Protein AF-A0A0K3CMF1-F1 (afdb_monomer)

Radius of gyration: 21.16 Å; Cα contacts (8 Å, |Δi|>4): 215; chains: 1; bounding box: 57×41×62 Å

Organism: Rhodotorula toruloides (NCBI:txid5286)

Nearest PDB structures (foldseek):
  7rj1-assembly2_D-2  TM=8.507E-01  e=5.486E-12  Candida albicans SC5314
  7rj1-assembly1_B  TM=8.303E-01  e=3.836E-12  Candida albicans SC5314
  4ppv-assembly1_A-2  TM=8.486E-01  e=3.826E-11  Arabidopsis thaliana
  5w6y-assembly1_A  TM=8.279E-01  e=4.681E-10  Physcomitrium patens
  6h3p-assembly1_B  TM=8.152E-01  e=1.596E-09  Zea mays

Foldseek 3Di:
DQAQPPCVVPQVVVPDRGDPLVVLQLVVVLVCQQCVQVVDQLFDGLDPPVSHDHHVDDDDDDDPLADRLVVDQPLVVLSVCCVVPVLCQLCVVVCVVVVDPSDDPPCVVVSVVSNVVSRVLSSLLLPQDSPLDDLDVVCNQDDLVRLLVVPDDPVVLVVVLVVQLVVLQLVQFDADPVRDGDPPGDGSHHSVSVSVCCVPPRVVSSSVSNSVRNNCRCPPDDPVVSVVSVVVD

Sequence (233 aa):
MYTKDGFADVLHRDGFEGSWLEWLLRETEVSHAKIRRYDSPDEHPFTPRSQLPDPILPPLSYPPLLHDPTSLNVNPRILSFYINSIVPAITRTVTERLGKVNDDGNYGSAGTRDIECLQAISRRIHCVPLLPLLVHPSHPHPQPPALESLITKPAVEAALLARLEKKARWYGAELGPDGEPEEKGGRKVRPEEVVRLYREYIIPLTKEVEVEYLLHRLDGLSQSQIDELMKSG

InterPro domains:
  IPR008238 Chorismate mutase, AroQ class, eukaryotic type [PS51169] (1-219)
  IPR008238 Chorismate mutase, AroQ class, eukaryotic type [PTHR21145] (10-126)
  IPR036263 Chorismate mutase type II superfamily [SSF48600] (11-219)
  IPR037039 Chorismate mutase, AroQ class superfamily, eukaryotic [G3DSA:1.10.590.10] (1-131)
  IPR037039 Chorismate mutase, AroQ class superfamily, eukaryotic [G3DSA:1.10.590.10] (137-221)

Solvent-accessible surface area (backbone atoms only — not comparable to full-atom values): 13797 Å² total; per-residue (Å²): 86,86,41,49,75,68,44,37,85,63,38,47,77,75,68,48,90,52,19,51,50,58,49,54,46,43,62,52,46,39,59,39,25,27,71,42,48,60,75,40,94,52,42,77,70,81,55,62,71,90,80,43,57,74,50,79,57,82,90,79,87,74,78,86,82,62,67,87,57,88,85,73,74,64,43,70,59,51,54,48,48,40,64,72,49,47,50,59,60,50,44,39,60,54,33,68,71,67,73,48,81,85,67,87,81,53,60,68,63,51,45,56,52,49,50,55,48,52,53,52,50,45,35,60,32,58,47,61,73,87,57,70,75,72,65,46,91,90,43,88,78,65,52,67,71,60,44,47,62,66,73,57,50,69,71,58,53,53,54,49,45,56,51,48,31,55,48,36,52,58,77,32,35,42,63,44,99,86,67,47,71,36,90,82,41,77,55,59,44,62,31,68,56,56,41,46,50,40,61,71,50,48,51,52,52,23,50,52,46,43,38,56,49,61,68,53,55,64,64,95,57,52,72,71,56,51,56,52,52,50,72,76,90

Mean predicted aligned error: 7.16 Å

Secondary structure (DSSP, 8-state):
--SSGGGHHHHGGGT--S-HHHHHHHHHHHHHHHTTGGGSTT---SS-GGGSPPPSSPPP---S-S---TT---HHHHHHHIIIIIHHHHHHHHHHHHTS-S--S-HHHHHHHHHHHHHHHHHHHH------TT--TT-SS--HHHHHHHH--HHHHHHHHHHHHHHHHHHTSPB-TTSSBPSSS--SS-HHHHHHHIIIIIHHHHHHHHHHHHHHTTTT--HHHHHHHHHH-

pLDDT: mean 85.31, std 12.87, range [48.59, 98.5]

Structure (mmCIF, N/CA/C/O backbone):
data_AF-A0A0K3CMF1-F1
#
_entry.id   AF-A0A0K3CMF1-F1
#
loop_
_atom_site.group_PDB
_atom_site.id
_atom_site.type_symbol
_atom_site.label_atom_id
_atom_site.label_alt_id
_atom_site.label_comp_id
_atom_site.label_asym_id
_atom_site.label_entity_id
_atom_site.label_seq_id
_atom_site.pdbx_PDB_ins_code
_atom_site.Cartn_x
_atom_site.Cartn_y
_atom_site.Cartn_z
_atom_site.occupancy
_atom_site.B_iso_or_equiv
_atom_site.auth_seq_id
_atom_site.auth_comp_id
_atom_site.auth_asym_id
_atom_site.auth_atom_id
_atom_site.pdbx_PDB_model_num
ATOM 1 N N . MET A 1 1 ? 17.170 -0.786 -5.657 1.00 89.44 1 MET A N 1
ATOM 2 C CA . MET A 1 1 ? 16.006 -0.058 -5.091 1.00 89.44 1 MET A CA 1
ATOM 3 C C . MET A 1 1 ? 15.503 -0.678 -3.789 1.00 89.44 1 MET A C 1
ATOM 5 O O . MET A 1 1 ? 15.406 0.038 -2.805 1.00 89.44 1 MET A O 1
ATOM 9 N N . TYR A 1 2 ? 15.175 -1.973 -3.773 1.00 93.62 2 TYR A N 1
ATOM 10 C CA . TYR A 1 2 ? 14.481 -2.612 -2.641 1.00 93.62 2 TYR A CA 1
ATOM 11 C C . TYR A 1 2 ? 15.397 -3.211 -1.561 1.00 93.62 2 TYR A C 1
ATOM 13 O O . TYR A 1 2 ? 14.917 -3.661 -0.528 1.00 93.62 2 TYR A O 1
ATOM 21 N N . THR A 1 3 ? 16.711 -3.240 -1.791 1.00 91.75 3 THR A N 1
ATOM 22 C CA . THR A 1 3 ? 17.705 -3.733 -0.828 1.00 91.75 3 THR A CA 1
ATOM 23 C C . THR A 1 3 ? 18.377 -2.569 -0.109 1.00 91.75 3 THR A C 1
ATOM 25 O O . THR A 1 3 ? 18.483 -1.474 -0.670 1.00 91.75 3 THR A O 1
ATOM 28 N N . LYS A 1 4 ? 18.867 -2.815 1.113 1.00 90.94 4 LYS A N 1
ATOM 29 C CA . LYS A 1 4 ? 19.631 -1.826 1.893 1.00 90.94 4 LYS A CA 1
ATOM 30 C C . LYS A 1 4 ? 20.944 -1.434 1.212 1.00 90.94 4 LYS A C 1
ATOM 32 O O . LYS A 1 4 ? 21.349 -0.282 1.273 1.00 90.94 4 LYS A O 1
ATOM 37 N N . ASP A 1 5 ? 21.556 -2.366 0.486 1.00 89.50 5 ASP A N 1
ATOM 38 C CA . ASP A 1 5 ? 22.857 -2.138 -0.150 1.00 89.50 5 ASP A CA 1
ATOM 39 C C . ASP A 1 5 ? 22.776 -1.283 -1.423 1.00 89.50 5 ASP A C 1
ATOM 41 O O . ASP A 1 5 ? 23.755 -0.650 -1.803 1.00 89.50 5 ASP A O 1
ATOM 45 N N . GLY A 1 6 ? 21.621 -1.246 -2.102 1.00 86.44 6 GLY A N 1
ATOM 46 C CA . GLY A 1 6 ? 21.526 -0.694 -3.459 1.00 86.44 6 GLY A CA 1
ATOM 47 C C . GLY A 1 6 ? 21.794 0.812 -3.588 1.00 86.44 6 GLY A C 1
ATOM 48 O O . GLY A 1 6 ? 22.096 1.256 -4.689 1.00 86.44 6 GLY A O 1
ATOM 49 N N . PHE A 1 7 ? 21.654 1.579 -2.501 1.00 91.12 7 PHE A N 1
ATOM 50 C CA . PHE A 1 7 ? 21.869 3.039 -2.446 1.00 91.12 7 PHE A CA 1
ATOM 51 C C . PHE A 1 7 ? 22.543 3.479 -1.134 1.00 91.12 7 PHE A C 1
ATOM 53 O O . PHE A 1 7 ? 22.406 4.626 -0.701 1.00 91.12 7 PHE A O 1
ATOM 60 N N . ALA A 1 8 ? 23.242 2.560 -0.467 1.00 88.19 8 ALA A N 1
ATOM 61 C CA . ALA A 1 8 ? 23.833 2.796 0.847 1.00 88.19 8 ALA A CA 1
ATOM 62 C C . ALA A 1 8 ? 24.814 3.986 0.855 1.00 88.19 8 ALA A C 1
ATOM 64 O O . ALA A 1 8 ? 24.867 4.749 1.814 1.00 88.19 8 ALA A O 1
ATOM 65 N N . ASP A 1 9 ? 25.564 4.191 -0.227 1.00 88.25 9 ASP A N 1
ATOM 66 C CA . ASP A 1 9 ? 26.541 5.275 -0.383 1.00 88.25 9 ASP A CA 1
ATOM 67 C C . ASP A 1 9 ? 25.914 6.678 -0.424 1.00 88.25 9 ASP A C 1
ATOM 69 O O . ASP A 1 9 ? 26.570 7.657 -0.048 1.00 88.25 9 ASP A O 1
ATOM 73 N N . VAL A 1 10 ? 24.661 6.773 -0.874 1.00 87.75 10 VAL A N 1
ATOM 74 C CA . VAL A 1 10 ? 23.874 8.009 -0.895 1.00 87.75 10 VAL A CA 1
ATOM 75 C C . VAL A 1 10 ? 23.137 8.176 0.431 1.00 87.75 10 VAL A C 1
ATOM 77 O O . VAL A 1 10 ? 23.268 9.215 1.070 1.00 87.75 10 VAL A O 1
ATOM 80 N N . LEU A 1 11 ? 22.425 7.141 0.882 1.00 88.50 11 LEU A N 1
ATOM 81 C CA . LEU A 1 11 ? 21.540 7.209 2.050 1.00 88.50 11 LEU A CA 1
ATOM 82 C C . LEU A 1 11 ? 22.295 7.322 3.384 1.00 88.50 11 LEU A C 1
ATOM 84 O O . LEU A 1 11 ? 21.855 8.043 4.281 1.00 88.50 11 LEU A O 1
ATOM 88 N N . HIS A 1 12 ? 23.462 6.682 3.522 1.00 79.44 12 HIS A N 1
ATOM 89 C CA . HIS A 1 12 ? 24.261 6.783 4.749 1.00 79.44 12 HIS A CA 1
ATOM 90 C C . HIS A 1 12 ? 24.864 8.175 4.963 1.00 79.44 12 HIS A C 1
ATOM 92 O O . HIS A 1 12 ? 25.170 8.522 6.102 1.00 79.44 12 HIS A O 1
ATOM 98 N N . ARG A 1 13 ? 25.009 9.001 3.913 1.00 75.31 13 ARG A N 1
ATOM 99 C CA . ARG A 1 13 ? 25.440 10.405 4.073 1.00 75.31 13 ARG A CA 1
ATOM 100 C C . ARG A 1 13 ? 24.447 11.202 4.914 1.00 75.31 13 ARG A C 1
ATOM 102 O O . ARG A 1 13 ? 24.863 12.071 5.673 1.00 75.31 13 ARG A O 1
ATOM 109 N N . ASP A 1 14 ? 23.176 10.828 4.829 1.00 75.38 14 ASP A N 1
ATOM 110 C CA . ASP A 1 14 ? 22.077 11.423 5.581 1.00 75.38 14 ASP A CA 1
ATOM 111 C C . ASP A 1 14 ? 21.743 10.617 6.854 1.00 75.38 14 ASP A C 1
ATOM 113 O O . ASP A 1 14 ? 20.750 10.886 7.530 1.00 75.38 14 ASP A O 1
ATOM 117 N N . GLY A 1 15 ? 22.567 9.616 7.198 1.00 85.25 15 GLY A N 1
ATOM 118 C CA . GLY A 1 15 ? 22.386 8.757 8.371 1.00 85.25 15 GLY A CA 1
ATOM 119 C C . GLY A 1 15 ? 21.170 7.826 8.295 1.00 85.25 15 GLY A C 1
ATOM 120 O O . GLY A 1 15 ? 20.710 7.345 9.330 1.00 85.25 15 GLY A O 1
ATOM 121 N N . PHE A 1 16 ? 20.616 7.588 7.101 1.00 89.12 16 PHE A N 1
ATOM 122 C CA . PHE A 1 16 ? 19.463 6.709 6.918 1.00 89.12 16 PHE A CA 1
ATOM 123 C C . PHE A 1 16 ? 19.895 5.262 6.658 1.00 89.12 16 PHE A C 1
ATOM 125 O O . PHE A 1 16 ? 20.568 4.979 5.670 1.00 89.12 16 PHE A O 1
ATOM 132 N N . GLU A 1 17 ? 19.447 4.336 7.507 1.00 90.06 17 GLU A N 1
ATOM 133 C CA . GLU A 1 17 ? 19.677 2.899 7.340 1.00 90.06 17 GLU A CA 1
ATOM 134 C C . GLU A 1 17 ? 18.431 2.202 6.780 1.00 90.06 17 GLU A C 1
ATOM 136 O O . GLU A 1 17 ? 17.500 1.854 7.509 1.00 90.06 17 GLU A O 1
ATOM 141 N N . GLY A 1 18 ? 18.416 1.958 5.473 1.00 92.00 18 GLY A N 1
ATOM 142 C CA . GLY A 1 18 ? 17.303 1.294 4.804 1.00 92.00 18 GLY A CA 1
ATOM 143 C C . GLY A 1 18 ? 17.485 1.237 3.294 1.00 92.00 18 GLY A C 1
ATOM 144 O O . GLY A 1 18 ? 18.493 1.671 2.744 1.00 92.00 18 GLY A O 1
ATOM 145 N N . SER A 1 19 ? 16.502 0.664 2.618 1.00 95.06 19 SER A N 1
ATOM 146 C CA . SER A 1 19 ? 16.406 0.664 1.164 1.00 95.06 19 SER A CA 1
ATOM 147 C C . SER A 1 19 ? 15.979 2.032 0.625 1.00 95.06 19 SER A C 1
ATOM 149 O O . SER A 1 19 ? 15.410 2.866 1.331 1.00 95.06 19 SER A O 1
ATOM 151 N N . TRP A 1 20 ? 16.191 2.239 -0.674 1.00 94.94 20 TRP A N 1
ATOM 152 C CA . TRP A 1 20 ? 15.738 3.445 -1.373 1.00 94.94 20 TRP A CA 1
ATOM 153 C C . TRP A 1 20 ? 14.221 3.645 -1.283 1.00 94.94 20 TRP A C 1
ATOM 155 O O . TRP A 1 20 ? 13.751 4.767 -1.115 1.00 94.94 20 TRP A O 1
ATOM 165 N N . LEU A 1 21 ? 13.449 2.556 -1.358 1.00 96.56 21 LEU A N 1
ATOM 166 C CA . LEU A 1 21 ? 11.994 2.614 -1.219 1.00 96.56 21 LEU A CA 1
ATOM 167 C C . LEU A 1 21 ? 11.569 3.035 0.196 1.00 96.56 21 LEU A C 1
ATOM 169 O O . LEU A 1 21 ? 10.669 3.857 0.334 1.00 96.56 21 LEU A O 1
ATOM 173 N N . GLU A 1 22 ? 12.217 2.505 1.236 1.00 96.06 22 GLU A N 1
ATOM 174 C CA . GLU A 1 22 ? 11.934 2.890 2.627 1.00 96.06 22 GLU A CA 1
ATOM 175 C C . GLU A 1 22 ? 12.256 4.368 2.879 1.00 96.06 22 GLU A C 1
ATOM 177 O O . GLU A 1 22 ? 11.480 5.057 3.542 1.00 96.06 22 GLU A O 1
ATOM 182 N N . TRP A 1 23 ? 13.351 4.875 2.304 1.00 95.62 23 TRP A N 1
ATOM 183 C CA . TRP A 1 23 ? 13.683 6.299 2.366 1.00 95.62 23 TRP A CA 1
ATOM 184 C C . TRP A 1 23 ? 12.619 7.160 1.671 1.00 95.62 23 TRP A C 1
ATOM 186 O O . TRP A 1 23 ? 12.091 8.097 2.268 1.00 95.62 23 TRP A O 1
ATOM 196 N N . LEU A 1 24 ? 12.237 6.804 0.438 1.00 96.69 24 LEU A N 1
ATOM 197 C CA . LEU A 1 24 ? 11.206 7.518 -0.323 1.00 96.69 24 LEU A CA 1
ATOM 198 C C . LEU A 1 24 ? 9.848 7.525 0.388 1.00 96.69 24 LEU A C 1
ATOM 200 O O . LEU A 1 24 ? 9.167 8.555 0.400 1.00 96.69 24 LEU A O 1
ATOM 204 N N . LEU A 1 25 ? 9.453 6.387 0.972 1.00 97.44 25 LEU A N 1
ATOM 205 C CA . LEU A 1 25 ? 8.266 6.292 1.816 1.00 97.44 25 LEU A CA 1
ATOM 206 C C . LEU A 1 25 ? 8.384 7.290 2.963 1.00 97.44 25 LEU A C 1
ATOM 208 O O . LEU A 1 25 ? 7.565 8.200 3.030 1.00 97.44 25 LEU A O 1
ATOM 212 N N . ARG A 1 26 ? 9.429 7.202 3.792 1.00 96.50 26 ARG A N 1
ATOM 213 C CA . ARG A 1 26 ? 9.612 8.097 4.941 1.00 96.50 26 ARG A CA 1
ATOM 214 C C . ARG A 1 26 ? 9.516 9.572 4.558 1.00 96.50 26 ARG A C 1
ATOM 216 O O . ARG A 1 26 ? 8.735 10.294 5.170 1.00 96.50 26 ARG A O 1
ATOM 223 N N . GLU A 1 27 ? 10.244 10.019 3.541 1.00 96.44 27 GLU A N 1
ATOM 224 C CA . GLU A 1 27 ? 10.232 11.429 3.119 1.00 96.44 27 GLU A CA 1
ATOM 225 C C . GLU A 1 27 ? 8.847 11.886 2.630 1.00 96.44 27 GLU A C 1
ATOM 227 O O . GLU A 1 27 ? 8.374 12.985 2.948 1.00 96.44 27 GLU A O 1
ATOM 232 N N . THR A 1 28 ? 8.141 11.011 1.912 1.00 98.06 28 THR A N 1
ATOM 233 C CA . THR A 1 28 ? 6.768 11.279 1.472 1.00 98.06 28 THR A CA 1
ATOM 234 C C . THR A 1 28 ? 5.809 11.341 2.662 1.00 98.06 28 THR A C 1
ATOM 236 O O . THR A 1 28 ? 4.971 12.240 2.766 1.00 98.06 28 THR A O 1
ATOM 239 N N . GLU A 1 29 ? 5.936 10.404 3.597 1.00 98.25 29 GLU A N 1
ATOM 240 C CA . GLU A 1 29 ? 5.081 10.312 4.772 1.00 98.25 29 GLU A CA 1
ATOM 241 C C . GLU A 1 29 ? 5.322 11.452 5.763 1.00 98.25 29 GLU A C 1
ATOM 243 O O . GLU A 1 29 ? 4.359 11.952 6.335 1.00 98.25 29 GLU A O 1
ATOM 248 N N . VAL A 1 30 ? 6.550 11.956 5.901 1.00 98.00 30 VAL A N 1
ATOM 249 C CA . VAL A 1 30 ? 6.850 13.174 6.674 1.00 98.00 30 VAL A CA 1
ATOM 250 C C . VAL A 1 30 ? 6.034 14.358 6.153 1.00 98.00 30 VAL A C 1
ATOM 252 O O . VAL A 1 30 ? 5.455 15.113 6.938 1.00 98.00 30 VAL A O 1
ATOM 255 N N . SER A 1 31 ? 5.950 14.514 4.831 1.00 97.75 31 SER A N 1
ATOM 256 C CA . SER A 1 31 ? 5.162 15.583 4.210 1.00 97.75 31 SER A CA 1
ATOM 257 C C . SER A 1 31 ? 3.659 15.375 4.415 1.00 97.75 31 SER A C 1
ATOM 259 O O . SER A 1 31 ? 2.941 16.313 4.761 1.00 97.75 31 SER A O 1
ATOM 261 N N . HIS A 1 32 ? 3.178 14.139 4.268 1.00 97.94 32 HIS A N 1
ATOM 262 C CA . HIS A 1 32 ? 1.771 13.793 4.478 1.00 97.94 32 HIS A CA 1
ATOM 263 C C . HIS A 1 32 ? 1.316 13.903 5.943 1.00 97.94 32 HIS A C 1
ATOM 265 O O . HIS A 1 32 ? 0.183 14.308 6.207 1.00 97.94 32 HIS A O 1
ATOM 271 N N . ALA A 1 33 ? 2.190 13.593 6.901 1.00 97.25 33 ALA A N 1
ATOM 272 C CA . ALA A 1 33 ? 1.916 13.722 8.330 1.00 97.25 33 ALA A CA 1
ATOM 273 C C . ALA A 1 33 ? 1.647 15.183 8.713 1.00 97.25 33 ALA A C 1
ATOM 275 O O . ALA A 1 33 ? 0.664 15.475 9.390 1.00 97.25 33 ALA A O 1
ATOM 276 N N . LYS A 1 34 ? 2.441 16.123 8.178 1.00 97.56 34 LYS A N 1
ATOM 277 C CA . LYS A 1 34 ? 2.247 17.566 8.405 1.00 97.56 34 LYS A CA 1
ATOM 278 C C . LYS A 1 34 ? 0.846 18.033 7.997 1.00 97.56 34 LYS A C 1
ATOM 280 O O . LYS A 1 34 ? 0.260 18.873 8.673 1.00 97.56 34 LYS A O 1
ATOM 285 N N . ILE A 1 35 ? 0.279 17.468 6.931 1.00 96.62 35 ILE A N 1
ATOM 286 C CA . ILE A 1 35 ? -1.068 17.810 6.444 1.00 96.62 35 ILE A CA 1
ATOM 287 C C . ILE A 1 35 ? -2.187 16.932 7.037 1.00 96.62 35 ILE A C 1
ATOM 289 O O . ILE A 1 35 ? -3.294 16.931 6.499 1.00 96.62 35 ILE A O 1
ATOM 293 N N . ARG A 1 36 ? -1.934 16.238 8.160 1.00 94.31 36 ARG A N 1
ATOM 294 C CA . ARG A 1 36 ? -2.889 15.388 8.910 1.00 94.31 36 ARG A CA 1
ATOM 295 C C . ARG A 1 36 ? -3.374 14.138 8.180 1.00 94.31 36 ARG A C 1
ATOM 297 O O . ARG A 1 36 ? -4.433 13.612 8.513 1.00 94.31 36 ARG A O 1
ATOM 304 N N . ARG A 1 37 ? -2.637 13.634 7.188 1.00 94.62 37 ARG A N 1
ATOM 305 C CA . ARG A 1 37 ? -3.079 12.435 6.460 1.00 94.62 37 ARG A CA 1
ATOM 306 C C . ARG A 1 37 ? -3.289 11.244 7.399 1.00 94.62 37 ARG A C 1
ATOM 308 O O . ARG A 1 37 ? -4.338 10.624 7.347 1.00 94.62 37 ARG A O 1
ATOM 315 N N . TYR A 1 38 ? -2.323 10.980 8.277 1.00 92.19 38 TYR A N 1
ATOM 316 C CA . TYR A 1 38 ? -2.342 9.841 9.210 1.00 92.19 38 TYR A CA 1
ATOM 317 C C . TYR A 1 38 ? -3.086 10.114 10.518 1.00 92.19 38 TYR A C 1
ATOM 319 O O . TYR A 1 38 ? -3.018 9.304 11.436 1.00 92.19 38 TYR A O 1
ATOM 327 N N . ASP A 1 39 ? -3.767 11.256 10.613 1.00 88.56 39 ASP A N 1
ATOM 328 C CA . ASP A 1 39 ? -4.754 11.477 11.667 1.00 88.56 39 ASP A CA 1
ATOM 329 C C . ASP A 1 39 ? -6.142 10.987 11.204 1.00 88.56 39 ASP A C 1
ATOM 331 O O . ASP A 1 39 ? -7.063 10.887 12.010 1.00 88.56 39 ASP A O 1
ATOM 335 N N . SER A 1 40 ? -6.305 10.697 9.903 1.00 87.06 40 SER A N 1
ATOM 336 C CA . SER A 1 40 ? -7.495 10.050 9.350 1.00 87.06 40 SER A CA 1
ATOM 337 C C . SER A 1 40 ? -7.524 8.567 9.736 1.00 87.06 40 SER A C 1
ATOM 339 O O . SER A 1 40 ? -6.499 7.897 9.604 1.00 87.06 40 SER A O 1
ATOM 341 N N . PRO A 1 41 ? -8.676 8.016 10.160 1.00 82.31 41 PRO A N 1
ATOM 342 C CA . PRO A 1 41 ? -8.751 6.645 10.671 1.00 82.31 41 PRO A CA 1
ATOM 343 C C . PRO A 1 41 ? -8.554 5.554 9.602 1.00 82.31 41 PRO A C 1
ATOM 345 O O . PRO A 1 41 ? -8.403 4.384 9.939 1.00 82.31 41 PRO A O 1
ATOM 348 N N . ASP A 1 42 ? -8.572 5.905 8.316 1.00 84.19 42 ASP A N 1
ATOM 349 C CA . ASP A 1 42 ? -8.386 4.996 7.179 1.00 84.19 42 ASP A CA 1
ATOM 350 C C . ASP A 1 42 ? -6.968 5.039 6.572 1.00 84.19 42 ASP A C 1
ATOM 352 O O . ASP A 1 42 ? -6.642 4.244 5.686 1.00 84.19 42 ASP A O 1
ATOM 356 N N . GLU A 1 43 ? -6.094 5.928 7.049 1.00 90.69 43 GLU A N 1
ATOM 357 C CA . GLU A 1 43 ? -4.747 6.139 6.509 1.00 90.69 43 GLU A CA 1
ATOM 358 C C . GLU A 1 43 ? -3.678 5.665 7.500 1.00 90.69 43 GLU A C 1
ATOM 360 O O . GLU A 1 43 ? -3.515 6.212 8.587 1.00 90.69 43 GLU A O 1
ATOM 365 N N . HIS A 1 44 ? -2.893 4.669 7.089 1.00 92.94 44 HIS A N 1
ATOM 366 C CA . HIS A 1 44 ? -1.889 4.025 7.934 1.00 92.94 44 HIS A CA 1
ATOM 367 C C . HIS A 1 44 ? -0.495 4.240 7.327 1.00 92.94 44 HIS A C 1
ATOM 369 O O . HIS A 1 44 ? -0.290 3.864 6.167 1.00 92.94 44 HIS A O 1
ATOM 375 N N . PRO A 1 45 ? 0.477 4.818 8.059 1.00 95.94 45 PRO A N 1
ATOM 376 C CA . PRO A 1 45 ? 1.828 5.016 7.542 1.00 95.94 45 PRO A CA 1
ATOM 377 C C . PRO A 1 45 ? 2.640 3.711 7.557 1.00 95.94 45 PRO A C 1
ATOM 379 O O . PRO A 1 45 ? 2.429 2.830 8.396 1.00 95.94 45 PRO A O 1
ATOM 382 N N . PHE A 1 46 ? 3.572 3.565 6.618 1.00 97.12 46 PHE A N 1
ATOM 383 C CA . PHE A 1 46 ? 4.585 2.504 6.600 1.00 97.12 46 PHE A CA 1
ATOM 384 C C . PHE A 1 46 ? 5.733 2.811 7.570 1.00 97.12 46 PHE A C 1
ATOM 386 O O . PHE A 1 46 ? 6.313 1.899 8.157 1.00 97.12 46 PHE A O 1
ATOM 393 N N . THR A 1 47 ? 6.039 4.091 7.767 1.00 95.94 47 THR A N 1
ATOM 394 C CA . THR A 1 47 ? 7.001 4.592 8.749 1.00 95.94 47 THR A CA 1
ATOM 395 C C . THR A 1 47 ? 6.354 4.606 10.136 1.00 95.94 47 THR A C 1
ATOM 397 O O . THR A 1 47 ? 5.208 5.051 10.268 1.00 95.94 47 THR A O 1
ATOM 400 N N . PRO A 1 48 ? 7.058 4.178 11.202 1.00 93.38 48 PRO A N 1
ATOM 401 C CA . PRO A 1 48 ? 6.534 4.263 12.562 1.00 93.38 48 PRO A CA 1
ATOM 402 C C . PRO A 1 48 ? 6.064 5.682 12.907 1.00 93.38 48 PRO A C 1
ATOM 404 O O . PRO A 1 48 ? 6.797 6.648 12.694 1.00 93.38 48 PRO A O 1
ATOM 407 N N . ARG A 1 49 ? 4.862 5.816 13.488 1.00 91.19 49 ARG A N 1
ATOM 408 C CA . ARG A 1 49 ? 4.256 7.129 13.794 1.00 91.19 49 ARG A CA 1
ATOM 409 C C . ARG A 1 49 ? 5.146 8.009 14.675 1.00 91.19 49 ARG A C 1
ATOM 411 O O . ARG A 1 49 ? 5.137 9.222 14.501 1.00 91.19 49 ARG A O 1
ATOM 418 N N . SER A 1 50 ? 5.943 7.402 15.557 1.00 93.19 50 SER A N 1
ATOM 419 C CA . SER A 1 50 ? 6.921 8.077 16.424 1.00 93.19 50 SER A CA 1
ATOM 420 C C . SER A 1 50 ? 8.078 8.747 15.676 1.00 93.19 50 SER A C 1
ATOM 422 O O . SER A 1 50 ? 8.770 9.581 16.251 1.00 93.19 50 SER A O 1
ATOM 424 N N . GLN A 1 51 ? 8.306 8.390 14.411 1.00 94.06 51 GLN A N 1
ATOM 425 C CA . GLN A 1 51 ? 9.324 8.992 13.546 1.00 94.06 51 GLN A CA 1
ATOM 426 C C . GLN A 1 51 ? 8.743 10.059 12.606 1.00 94.06 51 GLN A C 1
ATOM 428 O O . GLN A 1 51 ? 9.491 10.695 11.862 1.00 94.06 51 GLN A O 1
ATOM 433 N N . LEU A 1 52 ? 7.420 10.247 12.611 1.00 96.06 52 LEU A N 1
ATOM 434 C CA . LEU A 1 52 ? 6.729 11.231 11.786 1.00 96.06 52 LEU A CA 1
ATOM 435 C C . LEU A 1 52 ? 6.446 12.501 12.599 1.00 96.06 52 LEU A C 1
ATOM 437 O O . LEU A 1 52 ? 6.152 12.408 13.790 1.00 96.06 52 LEU A O 1
ATOM 441 N N . PRO A 1 53 ? 6.505 13.689 11.974 1.00 97.12 53 PRO A N 1
ATOM 442 C CA . PRO A 1 53 ? 6.247 14.945 12.665 1.00 97.12 53 PRO A CA 1
ATOM 443 C C . PRO A 1 53 ? 4.780 15.082 13.092 1.00 97.12 53 PRO A C 1
ATOM 445 O O . PRO A 1 53 ? 3.882 14.403 12.578 1.00 97.12 53 PRO A O 1
ATOM 448 N N . ASP A 1 54 ? 4.543 16.031 13.992 1.00 95.38 54 ASP A N 1
ATOM 449 C CA . ASP A 1 54 ? 3.199 16.489 14.323 1.00 95.38 54 ASP A CA 1
ATOM 450 C C . ASP A 1 54 ? 2.569 17.270 13.155 1.00 95.38 54 ASP A C 1
ATOM 452 O O . ASP A 1 54 ? 3.280 17.896 12.352 1.00 95.38 54 ASP A O 1
ATOM 456 N N . PRO A 1 55 ? 1.231 17.240 13.032 1.00 96.31 55 PRO A N 1
ATOM 457 C CA . PRO A 1 55 ? 0.530 18.010 12.018 1.00 96.31 55 PRO A CA 1
ATOM 458 C C . PRO A 1 55 ? 0.710 19.519 12.230 1.00 96.31 55 PRO A C 1
ATOM 460 O O . PRO A 1 55 ? 0.682 20.020 13.350 1.00 96.31 55 PRO A O 1
ATOM 463 N N . ILE A 1 56 ? 0.833 20.266 11.130 1.00 96.75 56 ILE A N 1
ATOM 464 C CA . ILE A 1 56 ? 0.858 21.742 11.152 1.00 96.75 56 ILE A CA 1
ATOM 465 C C . ILE A 1 56 ? -0.546 22.349 11.046 1.00 96.75 56 ILE A C 1
ATOM 467 O O . ILE A 1 56 ? -0.734 23.546 11.254 1.00 96.75 56 ILE A O 1
ATOM 471 N N . LEU A 1 57 ? -1.529 21.531 10.669 1.00 94.31 57 LEU A N 1
ATOM 472 C CA . LEU A 1 57 ? -2.927 21.926 10.572 1.00 94.31 57 LEU A CA 1
ATOM 473 C C . LEU A 1 57 ? -3.646 21.636 11.908 1.00 94.31 57 LEU A C 1
ATOM 475 O O . LEU A 1 57 ? -3.288 20.669 12.579 1.00 94.31 57 LEU A O 1
ATOM 479 N N . PRO A 1 58 ? -4.686 22.409 12.283 1.00 93.12 58 PRO A N 1
ATOM 480 C CA . PRO A 1 58 ? -5.476 22.164 13.500 1.00 93.12 58 PRO A CA 1
ATOM 481 C C . PRO A 1 58 ? -6.064 20.744 13.541 1.00 93.12 58 PRO A C 1
ATOM 483 O O . PRO A 1 58 ? -6.299 20.187 12.483 1.00 93.12 58 PRO A O 1
ATOM 486 N N . PRO A 1 59 ? -6.386 20.128 14.683 1.00 89.69 59 PRO A N 1
ATOM 487 C CA . PRO A 1 59 ? -6.995 18.791 14.691 1.00 89.69 59 PRO A CA 1
ATOM 488 C C . PRO A 1 59 ? -8.385 18.769 14.022 1.00 89.69 59 PRO A C 1
ATOM 490 O O . PRO A 1 59 ? -9.114 19.763 14.046 1.00 89.69 59 PRO A O 1
ATOM 493 N N . LEU A 1 60 ? -8.762 17.632 13.423 1.00 85.69 60 LEU A N 1
ATOM 494 C CA . LEU A 1 60 ? -10.137 17.356 12.981 1.00 85.69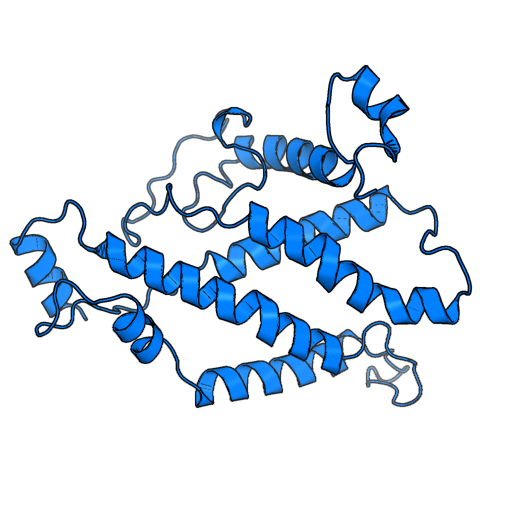 60 LEU A CA 1
ATOM 495 C C . LEU A 1 60 ? -10.823 16.435 13.984 1.00 85.69 60 LEU A C 1
ATOM 497 O O . LEU A 1 60 ? -10.218 15.490 14.480 1.00 85.69 60 LEU A O 1
ATOM 501 N N . SER A 1 61 ? -12.103 16.690 14.243 1.00 81.88 61 SER A N 1
ATOM 502 C CA . SER A 1 61 ? -12.954 15.726 14.931 1.00 81.88 61 SER A CA 1
ATOM 503 C C . SER A 1 61 ? -13.584 14.821 13.880 1.00 81.88 61 SER A C 1
ATOM 505 O O . SER A 1 61 ? -14.453 15.253 13.119 1.00 81.88 61 SER A O 1
ATOM 507 N N . TYR A 1 62 ? -13.110 13.581 13.807 1.00 72.94 62 TYR A N 1
ATOM 508 C CA . TYR A 1 62 ? -13.781 12.553 13.025 1.00 72.94 62 TYR A CA 1
ATOM 509 C C . TYR A 1 62 ? -14.978 12.030 13.820 1.00 72.94 62 TYR A C 1
ATOM 511 O O . TYR A 1 62 ? -14.871 11.871 15.041 1.00 72.94 62 TYR A O 1
ATOM 519 N N . PRO A 1 63 ? -16.122 11.755 13.169 1.00 70.69 63 PRO A N 1
ATOM 520 C CA . PRO A 1 63 ? -17.207 11.079 13.856 1.00 70.69 63 PRO A CA 1
ATOM 521 C C . PRO A 1 63 ? -16.695 9.714 14.355 1.00 70.69 63 PRO A C 1
ATOM 523 O O . PRO A 1 63 ? -15.902 9.083 13.648 1.00 70.69 63 PRO A O 1
ATOM 526 N N . PRO A 1 64 ? -17.120 9.245 15.541 1.00 66.88 64 PRO A N 1
ATOM 527 C CA . PRO A 1 64 ? -16.642 8.003 16.152 1.00 66.88 64 PRO A CA 1
ATOM 528 C C . PRO A 1 64 ? -17.258 6.777 15.457 1.00 66.88 64 PRO A C 1
ATOM 530 O O . PRO A 1 64 ? -17.970 5.980 16.061 1.00 66.88 64 PRO A O 1
ATOM 533 N N . LEU A 1 65 ? -17.050 6.665 14.143 1.00 63.91 65 LEU A N 1
ATOM 534 C CA . LEU A 1 65 ? -17.582 5.588 13.308 1.00 63.91 65 LEU A CA 1
ATOM 535 C C . LEU A 1 65 ? -16.820 4.284 13.527 1.00 63.91 65 LEU A C 1
ATOM 537 O O . LEU A 1 65 ? -17.386 3.207 13.357 1.00 63.91 65 LEU A O 1
ATOM 541 N N . LEU A 1 66 ? -15.544 4.387 13.897 1.00 65.81 66 LEU A N 1
ATOM 542 C CA . LEU A 1 66 ? -14.659 3.256 14.106 1.00 65.81 66 LEU A CA 1
ATOM 543 C C . LEU A 1 66 ? -14.220 3.218 15.572 1.00 65.81 66 LEU A C 1
ATOM 545 O O . LEU A 1 66 ? -13.847 4.249 16.129 1.00 65.81 66 LEU A O 1
ATOM 549 N N . HIS A 1 67 ? -14.258 2.029 16.186 1.00 66.69 67 HIS A N 1
ATOM 550 C CA . HIS A 1 67 ? -13.450 1.772 17.378 1.00 66.69 67 HIS A CA 1
ATOM 551 C C . HIS A 1 67 ? -11.986 2.027 17.021 1.00 66.69 67 HIS A C 1
ATOM 553 O O . HIS A 1 67 ? -11.581 1.652 15.920 1.00 66.69 67 HIS A O 1
ATOM 559 N N . ASP A 1 68 ? -11.239 2.679 17.915 1.00 63.69 68 ASP A N 1
ATOM 560 C CA . ASP A 1 68 ? -9.863 3.104 17.664 1.00 63.69 68 ASP A CA 1
ATOM 561 C C . ASP A 1 68 ? -9.024 1.915 17.157 1.00 63.69 68 ASP A C 1
ATOM 563 O O . ASP A 1 68 ? -8.791 0.964 17.911 1.00 63.69 68 ASP A O 1
ATOM 567 N N . PRO A 1 69 ? -8.628 1.914 15.870 1.00 54.75 69 PRO A N 1
ATOM 568 C CA . PRO A 1 69 ? -7.893 0.818 15.268 1.00 54.75 69 PRO A CA 1
ATOM 569 C C . PRO A 1 69 ? -6.380 1.038 15.373 1.00 54.75 69 PRO A C 1
ATOM 571 O O . PRO A 1 69 ? -5.633 0.327 14.707 1.00 54.75 69 PRO A O 1
ATOM 574 N N . THR A 1 70 ? -5.898 2.015 16.159 1.00 53.28 70 THR A N 1
ATOM 575 C CA . THR A 1 70 ? -4.481 2.440 16.165 1.00 53.28 70 THR A CA 1
ATOM 576 C C . THR A 1 70 ? -3.467 1.319 16.402 1.00 53.28 70 THR A C 1
ATOM 578 O O . THR A 1 70 ? -2.298 1.488 16.051 1.00 53.28 70 THR A O 1
ATOM 581 N N . SER A 1 71 ? -3.869 0.167 16.946 1.00 64.31 71 SER A N 1
ATOM 582 C CA . SER A 1 71 ? -2.996 -1.001 17.104 1.00 64.31 71 SER A CA 1
ATOM 583 C C . SER A 1 71 ? -2.830 -1.858 15.838 1.00 64.31 71 SER A C 1
ATOM 585 O O . SER A 1 71 ? -1.853 -2.602 15.743 1.00 64.31 71 SER A O 1
ATOM 587 N N . LEU A 1 72 ? -3.725 -1.762 14.851 1.00 81.31 72 LEU A N 1
ATOM 588 C CA . LEU A 1 72 ? -3.785 -2.680 13.714 1.00 81.31 72 LEU A CA 1
ATOM 589 C C . LEU A 1 72 ? -3.180 -2.076 12.443 1.00 81.31 72 LEU A C 1
ATOM 591 O O . LEU A 1 72 ? -3.881 -1.673 11.520 1.00 81.31 72 LEU A O 1
ATOM 595 N N . ASN A 1 73 ? -1.851 -2.047 12.374 1.00 90.06 73 ASN A N 1
ATOM 596 C CA . ASN A 1 73 ? -1.134 -1.645 11.166 1.00 90.06 73 ASN A CA 1
ATOM 597 C C . ASN A 1 73 ? -0.412 -2.843 10.529 1.00 90.06 73 ASN A C 1
ATOM 599 O O . ASN A 1 73 ? 0.659 -3.259 10.976 1.00 90.06 73 ASN A O 1
ATOM 603 N N . VAL A 1 74 ? -0.976 -3.380 9.444 1.00 95.00 74 VAL A N 1
ATOM 604 C CA . VAL A 1 74 ? -0.410 -4.518 8.697 1.00 95.00 74 VAL A CA 1
ATOM 605 C C . VAL A 1 74 ? 0.518 -4.096 7.549 1.00 95.00 74 VAL A C 1
ATOM 607 O O . VAL A 1 74 ? 0.955 -4.942 6.761 1.00 95.00 74 VAL A O 1
ATOM 610 N N . ASN A 1 75 ? 0.889 -2.813 7.458 1.00 96.56 75 ASN A N 1
ATOM 611 C CA . ASN A 1 75 ? 1.790 -2.295 6.424 1.00 96.56 75 ASN A CA 1
ATOM 612 C C . ASN A 1 75 ? 3.131 -3.041 6.288 1.00 96.56 75 ASN A C 1
ATOM 614 O O . ASN A 1 75 ? 3.563 -3.214 5.147 1.00 96.56 75 ASN A O 1
ATOM 618 N N . PRO A 1 76 ? 3.782 -3.560 7.352 1.00 96.19 76 PRO A N 1
ATOM 619 C CA . PRO A 1 76 ? 4.997 -4.364 7.186 1.00 96.19 76 PRO A CA 1
ATOM 620 C C . PRO A 1 76 ? 4.783 -5.616 6.319 1.00 96.19 76 PRO A C 1
ATOM 622 O O . PRO A 1 76 ? 5.630 -5.966 5.494 1.00 96.19 76 PRO A O 1
ATOM 625 N N . ARG A 1 77 ? 3.620 -6.273 6.445 1.00 97.38 77 ARG A N 1
ATOM 626 C CA . ARG A 1 77 ? 3.250 -7.423 5.603 1.00 97.38 77 ARG A CA 1
ATOM 627 C C . ARG A 1 77 ? 2.941 -6.983 4.177 1.00 97.38 77 ARG A C 1
ATOM 629 O O . ARG A 1 77 ? 3.366 -7.661 3.243 1.00 97.38 77 ARG A O 1
ATOM 636 N N . ILE A 1 78 ? 2.268 -5.840 4.019 1.00 98.25 78 ILE A N 1
ATOM 637 C CA . ILE A 1 78 ? 1.986 -5.232 2.711 1.00 98.25 78 ILE A CA 1
ATOM 638 C C . ILE A 1 78 ? 3.273 -4.932 1.956 1.00 98.25 78 ILE A C 1
ATOM 640 O O . ILE A 1 78 ? 3.426 -5.369 0.819 1.00 98.25 78 ILE A O 1
ATOM 644 N N . LEU A 1 79 ? 4.217 -4.246 2.599 1.00 98.06 79 LEU A N 1
ATOM 645 C CA . LEU A 1 79 ? 5.514 -3.926 2.014 1.00 98.06 79 LEU A CA 1
ATOM 646 C C . LEU A 1 79 ? 6.253 -5.201 1.587 1.00 98.06 79 LEU A C 1
ATOM 648 O O . LEU A 1 79 ? 6.769 -5.274 0.472 1.00 98.06 79 LEU A O 1
ATOM 652 N N . SER A 1 80 ? 6.231 -6.232 2.438 1.00 97.62 80 SER A N 1
ATOM 653 C CA . SER A 1 80 ? 6.872 -7.514 2.152 1.00 97.62 80 SER A CA 1
ATOM 654 C C . SER A 1 80 ? 6.296 -8.204 0.911 1.00 97.62 80 SER A C 1
ATOM 656 O O . SER A 1 80 ? 7.053 -8.508 -0.013 1.00 97.62 80 SER A O 1
ATOM 658 N N . PHE A 1 81 ? 4.978 -8.438 0.822 1.00 97.69 81 PHE A N 1
ATOM 659 C CA . PHE A 1 81 ? 4.430 -9.098 -0.373 1.00 97.69 81 PHE A CA 1
ATOM 660 C C . PHE A 1 81 ? 4.457 -8.191 -1.607 1.00 97.69 81 PHE A C 1
ATOM 662 O O . PHE A 1 81 ? 4.536 -8.688 -2.732 1.00 97.69 81 PHE A O 1
ATOM 669 N N . TYR A 1 82 ? 4.421 -6.868 -1.428 1.00 98.12 82 TYR A N 1
ATOM 670 C CA . TYR A 1 82 ? 4.548 -5.931 -2.536 1.00 98.12 82 TYR A CA 1
ATOM 671 C C . TYR A 1 82 ? 5.901 -6.105 -3.234 1.00 98.12 82 TYR A C 1
ATOM 673 O O . TYR A 1 82 ? 5.944 -6.383 -4.433 1.00 98.12 82 TYR A O 1
ATOM 681 N N . ILE A 1 83 ? 6.993 -6.050 -2.466 1.00 96.81 83 ILE A N 1
ATOM 682 C CA . ILE A 1 83 ? 8.360 -6.199 -2.983 1.00 96.81 83 ILE A CA 1
ATOM 683 C C . ILE A 1 83 ? 8.611 -7.621 -3.491 1.00 96.81 83 ILE A C 1
ATOM 685 O O . ILE A 1 83 ? 9.187 -7.803 -4.559 1.00 96.81 83 ILE A O 1
ATOM 689 N N . ASN A 1 84 ? 8.188 -8.639 -2.738 1.00 96.00 84 ASN A N 1
ATOM 690 C CA . ASN A 1 84 ? 8.587 -10.020 -3.014 1.00 96.00 84 ASN A CA 1
ATOM 691 C C . ASN A 1 84 ? 7.677 -10.739 -4.017 1.00 96.00 84 ASN A C 1
ATOM 693 O O . ASN A 1 84 ? 8.074 -11.757 -4.576 1.00 96.00 84 ASN A O 1
ATOM 697 N N . SER A 1 85 ? 6.442 -10.271 -4.217 1.00 95.56 85 SER A N 1
ATOM 698 C CA . SER A 1 85 ? 5.431 -10.989 -5.010 1.00 95.56 85 SER A CA 1
ATOM 699 C C . SER A 1 85 ? 4.780 -10.118 -6.080 1.00 95.56 85 SER A C 1
ATOM 701 O O . SER A 1 85 ? 4.688 -10.551 -7.228 1.00 95.56 85 SER A O 1
ATOM 703 N N . ILE A 1 86 ? 4.368 -8.887 -5.751 1.00 95.31 86 ILE A N 1
ATOM 704 C CA . ILE A 1 86 ? 3.705 -7.997 -6.719 1.00 95.31 86 ILE A CA 1
ATOM 705 C C . ILE A 1 86 ? 4.706 -7.467 -7.742 1.00 95.31 86 ILE A C 1
ATOM 707 O O . ILE A 1 86 ? 4.522 -7.716 -8.934 1.00 95.31 86 ILE A O 1
ATOM 711 N N . VAL A 1 87 ? 5.762 -6.777 -7.296 1.00 94.31 87 VAL A N 1
ATOM 712 C CA . VAL A 1 87 ? 6.757 -6.153 -8.183 1.00 94.31 87 VAL A CA 1
ATOM 713 C C . VAL A 1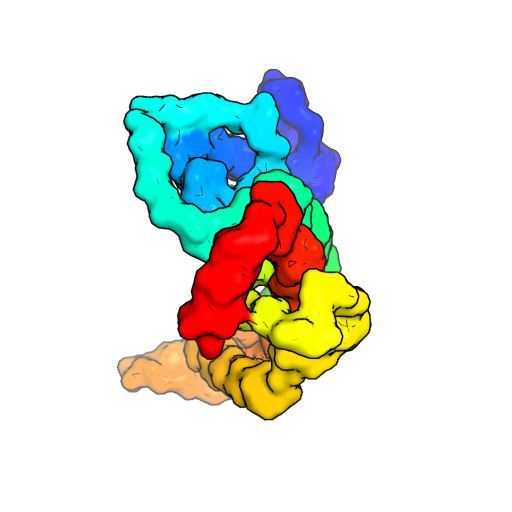 87 ? 7.330 -7.171 -9.182 1.00 94.31 87 VAL A C 1
ATOM 715 O O . VAL A 1 87 ? 7.213 -6.922 -10.382 1.00 94.31 87 VAL A O 1
ATOM 718 N N . PRO A 1 88 ? 7.827 -8.358 -8.766 1.00 91.69 88 PRO A N 1
ATOM 719 C CA . PRO A 1 88 ? 8.367 -9.344 -9.700 1.00 91.69 88 PRO A CA 1
ATOM 720 C C . PRO A 1 88 ? 7.331 -9.898 -10.681 1.00 91.69 88 PRO A C 1
ATOM 722 O O . PRO A 1 88 ? 7.686 -10.284 -11.790 1.00 91.69 88 PRO A O 1
ATOM 725 N N . ALA A 1 89 ? 6.053 -9.981 -10.296 1.00 91.31 89 ALA A N 1
ATOM 726 C CA . ALA A 1 89 ? 4.996 -10.482 -11.170 1.00 91.31 89 ALA A CA 1
ATOM 727 C C . ALA A 1 89 ? 4.606 -9.460 -12.249 1.00 91.31 89 ALA A C 1
ATOM 729 O O . ALA A 1 89 ? 4.448 -9.832 -13.414 1.00 91.31 89 ALA A O 1
ATOM 730 N N . ILE A 1 90 ? 4.482 -8.178 -11.890 1.00 89.50 90 ILE A N 1
ATOM 731 C CA . ILE A 1 90 ? 4.043 -7.136 -12.830 1.00 89.50 90 ILE A CA 1
ATOM 732 C C . ILE A 1 90 ? 5.154 -6.695 -13.787 1.00 89.50 90 ILE A C 1
ATOM 734 O O . ILE A 1 90 ? 4.857 -6.334 -14.925 1.00 89.50 90 ILE A O 1
ATOM 738 N N . THR A 1 91 ? 6.424 -6.767 -13.378 1.00 89.00 91 THR A N 1
ATOM 739 C CA . THR A 1 91 ? 7.563 -6.403 -14.238 1.00 89.00 91 THR A CA 1
ATOM 740 C C . THR A 1 91 ? 8.048 -7.558 -15.111 1.00 89.00 91 THR A C 1
ATOM 742 O O . THR A 1 91 ? 8.666 -7.309 -16.146 1.00 89.00 91 THR A O 1
ATOM 745 N N . ARG A 1 92 ? 7.696 -8.811 -14.774 1.00 84.50 92 ARG A N 1
ATOM 746 C CA . ARG A 1 92 ? 8.154 -10.036 -15.458 1.00 84.50 92 ARG A CA 1
ATOM 747 C C . ARG A 1 92 ? 8.112 -9.947 -16.979 1.00 84.50 92 ARG A C 1
ATOM 749 O O . ARG A 1 92 ? 9.109 -10.216 -17.634 1.00 84.50 92 ARG A O 1
ATOM 756 N N . THR A 1 93 ? 6.964 -9.561 -17.539 1.00 79.00 93 THR A N 1
ATOM 757 C CA . THR A 1 93 ? 6.769 -9.529 -19.000 1.00 79.00 93 THR A CA 1
ATOM 758 C C . THR A 1 93 ? 7.739 -8.555 -19.671 1.00 79.00 93 THR A C 1
ATOM 760 O O . THR A 1 93 ? 8.245 -8.834 -20.755 1.00 79.00 93 THR A O 1
ATOM 763 N N . VAL A 1 94 ? 8.008 -7.415 -19.032 1.00 75.62 94 VAL A N 1
ATOM 764 C CA . VAL A 1 94 ? 8.944 -6.409 -19.542 1.00 75.62 94 VAL A CA 1
ATOM 765 C C . VAL A 1 94 ? 10.379 -6.907 -19.402 1.00 75.62 94 VAL A C 1
ATOM 767 O O . VAL A 1 94 ? 11.129 -6.836 -20.372 1.00 75.62 94 VAL A O 1
ATOM 770 N N . THR A 1 95 ? 10.744 -7.485 -18.256 1.00 76.75 95 THR A N 1
ATOM 771 C CA . THR A 1 95 ? 12.067 -8.088 -18.042 1.00 76.75 95 THR A CA 1
ATOM 772 C C . THR A 1 95 ? 12.372 -9.172 -19.072 1.00 76.75 95 THR A C 1
ATOM 77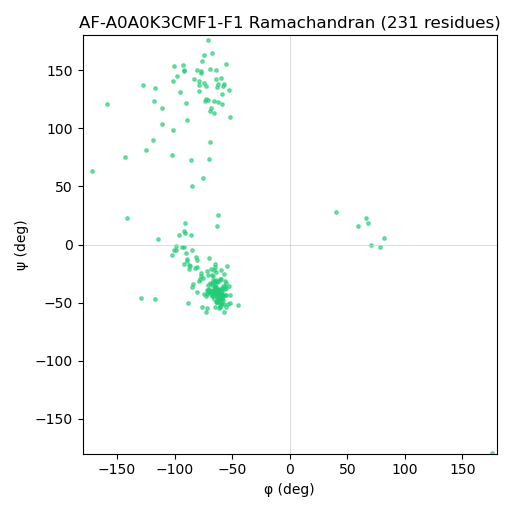4 O O . THR A 1 95 ? 13.414 -9.125 -19.724 1.00 76.75 95 THR A O 1
ATOM 777 N N . GLU A 1 96 ? 11.453 -10.124 -19.252 1.00 79.00 96 GLU A N 1
ATOM 778 C CA . GLU A 1 96 ? 11.592 -11.231 -20.203 1.00 79.00 96 GLU A CA 1
ATOM 779 C C . GLU A 1 96 ? 11.743 -10.716 -21.640 1.00 79.00 96 GLU A C 1
ATOM 781 O O . GLU A 1 96 ? 12.595 -11.202 -22.381 1.00 79.00 96 GLU A O 1
ATOM 786 N N . ARG A 1 97 ? 10.955 -9.704 -22.037 1.00 74.50 97 ARG A N 1
ATOM 787 C CA . ARG A 1 97 ? 11.016 -9.121 -23.388 1.00 74.50 97 ARG A CA 1
ATOM 788 C C . ARG A 1 97 ? 12.277 -8.304 -23.643 1.00 74.50 97 ARG A C 1
ATOM 790 O O . ARG A 1 97 ? 12.802 -8.346 -24.750 1.00 74.50 97 ARG A O 1
ATOM 797 N N . LEU A 1 98 ? 12.726 -7.519 -22.666 1.00 68.69 98 LEU A N 1
ATOM 798 C CA . LEU A 1 98 ? 13.862 -6.616 -22.847 1.00 68.69 98 LEU A CA 1
ATOM 799 C C . LEU A 1 98 ? 15.212 -7.328 -22.723 1.00 68.69 98 LEU A C 1
ATOM 801 O O . LEU A 1 98 ? 16.225 -6.731 -23.080 1.00 68.69 98 LEU A O 1
ATOM 805 N N . GLY A 1 99 ? 15.252 -8.562 -22.207 1.00 64.31 99 GLY A N 1
ATOM 806 C CA . GLY A 1 99 ? 16.496 -9.319 -22.019 1.00 64.31 99 GLY A CA 1
ATOM 807 C C . GLY A 1 99 ? 17.506 -8.620 -21.099 1.00 64.31 99 GLY A C 1
ATOM 808 O O . GLY A 1 99 ? 18.689 -8.956 -21.111 1.00 64.31 99 GLY A O 1
ATOM 809 N N . LYS A 1 100 ? 17.057 -7.617 -20.333 1.00 58.16 100 LYS A N 1
ATOM 810 C CA . LYS A 1 100 ? 17.878 -6.824 -19.416 1.00 58.16 100 LYS A CA 1
ATOM 811 C C . LYS A 1 100 ? 17.837 -7.417 -18.014 1.00 58.16 100 LYS A C 1
ATOM 813 O O . LYS A 1 100 ? 16.861 -8.046 -17.610 1.00 58.16 100 LYS A O 1
ATOM 818 N N . VAL A 1 101 ? 18.895 -7.146 -17.256 1.00 65.19 101 VAL A N 1
ATOM 819 C CA . VAL A 1 101 ? 19.023 -7.479 -15.833 1.00 65.19 101 VAL A CA 1
ATOM 820 C C . VAL A 1 101 ? 18.074 -6.594 -15.022 1.00 65.19 101 VAL A C 1
ATOM 822 O O . VAL A 1 101 ? 18.546 -5.652 -14.420 1.00 65.19 101 VAL A O 1
ATOM 825 N N . ASN A 1 102 ? 16.755 -6.843 -15.054 1.00 72.81 102 ASN A N 1
ATOM 826 C CA . ASN A 1 102 ? 15.735 -6.303 -14.125 1.00 72.81 102 ASN A CA 1
ATOM 827 C C . ASN A 1 102 ? 15.881 -4.822 -13.688 1.00 72.81 102 ASN A C 1
ATOM 829 O O . ASN A 1 102 ? 15.467 -4.457 -12.591 1.00 72.81 102 ASN A O 1
ATOM 833 N N . ASP A 1 103 ? 16.481 -3.977 -14.521 1.00 85.75 103 ASP A N 1
ATOM 834 C CA . ASP A 1 103 ? 16.918 -2.642 -14.135 1.00 85.75 103 ASP A CA 1
ATOM 835 C C . ASP A 1 103 ? 17.068 -1.784 -15.392 1.00 85.75 103 ASP A C 1
ATOM 837 O O . ASP A 1 103 ? 17.794 -2.122 -16.334 1.00 85.75 103 ASP A O 1
ATOM 841 N N . ASP A 1 104 ? 16.321 -0.689 -15.425 1.00 87.38 104 ASP A N 1
ATOM 842 C CA . ASP A 1 104 ? 16.343 0.304 -16.492 1.00 87.38 104 ASP A CA 1
ATOM 843 C C . ASP A 1 104 ? 16.864 1.673 -16.014 1.00 87.38 104 ASP A C 1
ATOM 845 O O . ASP A 1 104 ? 16.876 2.624 -16.797 1.00 87.38 104 ASP A O 1
ATOM 849 N N . GLY A 1 105 ? 17.309 1.773 -14.754 1.00 89.56 105 GLY A N 1
ATOM 850 C CA . GLY A 1 105 ? 17.828 2.989 -14.131 1.00 89.56 105 GLY A CA 1
ATOM 851 C C . GLY A 1 105 ? 16.775 4.008 -13.675 1.00 89.56 105 GLY A C 1
ATOM 852 O O . GLY A 1 105 ? 17.141 5.030 -13.093 1.00 89.56 105 GLY A O 1
ATOM 853 N N . ASN A 1 106 ? 15.474 3.779 -13.889 1.00 92.31 106 ASN A N 1
ATOM 854 C CA . ASN A 1 106 ? 14.418 4.758 -13.585 1.00 92.31 106 ASN A CA 1
ATOM 855 C C . ASN A 1 106 ? 13.950 4.704 -12.122 1.00 92.31 106 ASN A C 1
ATOM 857 O O . ASN A 1 106 ? 12.751 4.667 -11.834 1.00 92.31 106 ASN A O 1
ATOM 861 N N . TYR A 1 107 ? 14.887 4.740 -11.173 1.00 93.00 107 TYR A N 1
ATOM 862 C CA . TYR A 1 107 ? 14.597 4.551 -9.748 1.00 93.00 107 TYR A CA 1
ATOM 863 C C . TYR A 1 107 ? 13.696 5.640 -9.146 1.00 93.00 107 TYR A C 1
ATOM 865 O O . TYR A 1 107 ? 12.901 5.365 -8.252 1.00 93.00 107 TYR A O 1
ATOM 873 N N . GLY A 1 108 ? 13.781 6.882 -9.631 1.00 94.56 108 GLY A N 1
ATOM 874 C CA . GLY A 1 108 ? 12.864 7.942 -9.202 1.00 94.56 108 GLY A CA 1
ATOM 875 C C . GLY A 1 108 ? 11.426 7.634 -9.624 1.00 94.56 108 GLY A C 1
ATOM 876 O O . GLY A 1 108 ? 10.524 7.565 -8.791 1.00 94.56 108 GLY A O 1
ATOM 877 N N . SER A 1 109 ? 11.225 7.367 -10.917 1.00 95.75 109 SER A N 1
ATOM 878 C CA . SER A 1 109 ? 9.911 7.058 -11.487 1.00 95.75 109 SER A CA 1
ATOM 879 C C . SER A 1 109 ? 9.291 5.818 -10.848 1.00 95.75 109 SER A C 1
ATOM 881 O O . SER A 1 109 ? 8.164 5.896 -10.359 1.00 95.75 109 SER A O 1
ATOM 883 N N . ALA A 1 110 ? 10.033 4.707 -10.789 1.00 95.19 110 ALA A N 1
ATOM 884 C CA . ALA A 1 110 ? 9.571 3.471 -10.165 1.00 95.19 110 ALA A CA 1
ATOM 885 C C . ALA A 1 110 ? 9.229 3.682 -8.681 1.00 95.19 110 ALA A C 1
ATOM 887 O O . ALA A 1 110 ? 8.132 3.325 -8.266 1.00 95.19 110 ALA A O 1
ATOM 888 N N . GLY A 1 111 ? 10.071 4.395 -7.925 1.00 96.69 111 GLY A N 1
ATOM 889 C CA . GLY A 1 111 ? 9.816 4.684 -6.515 1.00 96.69 111 GLY A CA 1
ATOM 890 C C . GLY A 1 111 ? 8.539 5.500 -6.280 1.00 96.69 111 GLY A C 1
ATOM 891 O O . GLY A 1 111 ? 7.775 5.195 -5.367 1.00 96.69 111 GLY A O 1
ATOM 892 N N . THR A 1 112 ? 8.239 6.491 -7.132 1.00 97.56 112 THR A N 1
ATOM 893 C CA . THR A 1 112 ? 6.965 7.231 -7.018 1.00 97.56 112 THR A CA 1
ATOM 894 C C . THR A 1 112 ? 5.745 6.355 -7.304 1.00 97.56 112 THR A C 1
ATOM 896 O O . THR A 1 112 ? 4.729 6.493 -6.626 1.00 97.56 112 THR A O 1
ATOM 899 N N . ARG A 1 113 ? 5.834 5.435 -8.279 1.00 97.38 113 ARG A N 1
ATOM 900 C CA . ARG A 1 113 ? 4.756 4.474 -8.563 1.00 97.38 113 ARG A CA 1
ATOM 901 C C . ARG A 1 113 ? 4.589 3.483 -7.413 1.00 97.38 113 ARG A C 1
ATOM 903 O O . ARG A 1 113 ? 3.457 3.193 -7.036 1.00 97.38 113 ARG A O 1
ATOM 910 N N . ASP A 1 114 ? 5.693 3.027 -6.824 1.00 98.06 114 ASP A N 1
ATOM 911 C CA . ASP A 1 114 ? 5.677 2.121 -5.677 1.00 98.06 114 ASP A CA 1
ATOM 912 C C . ASP A 1 114 ? 4.945 2.739 -4.484 1.00 98.06 114 ASP A C 1
ATOM 914 O O . ASP A 1 114 ? 4.072 2.095 -3.903 1.00 98.06 114 ASP A O 1
ATOM 918 N N . ILE A 1 115 ? 5.220 4.008 -4.167 1.00 98.31 115 ILE A N 1
ATOM 919 C CA . ILE A 1 115 ? 4.514 4.735 -3.102 1.00 98.31 115 ILE A CA 1
ATOM 920 C C . ILE A 1 115 ? 3.008 4.815 -3.384 1.00 98.31 115 ILE A C 1
ATOM 922 O O . ILE A 1 115 ? 2.202 4.534 -2.494 1.00 98.31 115 ILE A O 1
ATOM 926 N N . GLU A 1 116 ? 2.612 5.183 -4.607 1.00 98.06 116 GLU A N 1
ATOM 927 C CA . GLU A 1 116 ? 1.196 5.267 -4.989 1.00 98.06 116 GLU A CA 1
ATOM 928 C C . GLU A 1 116 ? 0.489 3.913 -4.828 1.00 98.06 116 GLU A C 1
ATOM 930 O O . GLU A 1 116 ? -0.600 3.841 -4.247 1.00 98.06 116 GLU A O 1
ATOM 935 N N . CYS A 1 117 ? 1.120 2.831 -5.294 1.00 97.75 117 CYS A N 1
ATOM 936 C CA . CYS A 1 117 ? 0.595 1.476 -5.170 1.00 97.75 117 CYS A CA 1
ATOM 937 C C . CYS A 1 117 ? 0.486 1.034 -3.708 1.00 97.75 117 CYS A C 1
ATOM 939 O O . CYS A 1 117 ? -0.575 0.566 -3.295 1.00 97.75 117 CYS A O 1
ATOM 941 N N . LEU A 1 118 ? 1.544 1.208 -2.914 1.00 98.50 118 LEU A N 1
ATOM 942 C CA . LEU A 1 118 ? 1.581 0.826 -1.502 1.00 98.50 118 LEU A CA 1
ATOM 943 C C . LEU A 1 118 ? 0.523 1.563 -0.683 1.00 98.50 118 LEU A C 1
ATOM 945 O O . LEU A 1 118 ? -0.204 0.934 0.083 1.00 98.50 118 LEU A O 1
ATOM 949 N N . GLN A 1 119 ? 0.366 2.871 -0.891 1.00 97.62 119 GLN A N 1
ATOM 950 C CA . GLN A 1 119 ? -0.670 3.659 -0.222 1.00 97.62 119 GLN A CA 1
ATOM 951 C C . GLN A 1 119 ? -2.083 3.225 -0.631 1.00 97.62 119 GLN A C 1
ATOM 953 O O . GLN A 1 119 ? -2.973 3.135 0.213 1.00 97.62 119 GLN A O 1
ATOM 958 N N . ALA A 1 120 ? -2.309 2.929 -1.915 1.00 96.88 120 ALA A N 1
ATOM 959 C CA . ALA A 1 120 ? -3.602 2.438 -2.386 1.00 96.88 120 ALA A CA 1
ATOM 960 C C . ALA A 1 120 ? -3.938 1.046 -1.829 1.00 96.88 120 ALA A C 1
ATOM 962 O O . ALA A 1 120 ?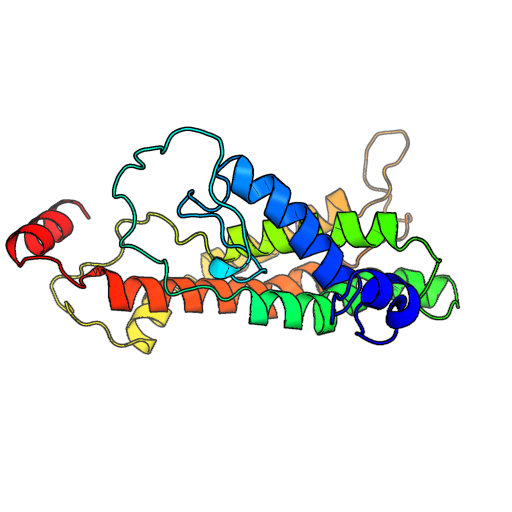 -5.082 0.801 -1.443 1.00 96.88 120 ALA A O 1
ATOM 963 N N . ILE A 1 121 ? -2.949 0.150 -1.759 1.00 97.44 121 ILE A N 1
ATOM 964 C CA . ILE A 1 121 ? -3.097 -1.184 -1.171 1.00 97.44 121 ILE A CA 1
ATOM 965 C C . ILE A 1 121 ? -3.356 -1.074 0.333 1.00 97.44 121 ILE A C 1
ATOM 967 O O . ILE A 1 121 ? -4.300 -1.692 0.820 1.00 97.44 121 ILE A O 1
ATOM 971 N N . SER A 1 122 ? -2.574 -0.258 1.044 1.00 96.62 122 SER A N 1
ATOM 972 C CA . SER A 1 122 ? -2.736 -0.017 2.479 1.00 96.62 122 SER A CA 1
ATOM 973 C C . SER A 1 122 ? -4.141 0.469 2.800 1.00 96.62 122 SER A C 1
ATOM 975 O O . SER A 1 122 ? -4.843 -0.204 3.553 1.00 96.62 122 SER A O 1
ATOM 977 N N . ARG A 1 123 ? -4.612 1.534 2.139 1.00 93.81 123 ARG A N 1
ATOM 978 C CA . ARG A 1 123 ? -5.995 2.001 2.293 1.00 93.81 123 ARG A CA 1
ATOM 979 C C . ARG A 1 123 ? -7.015 0.913 1.994 1.00 93.81 123 ARG A C 1
ATOM 981 O O . ARG A 1 123 ? -7.987 0.776 2.717 1.00 93.81 123 ARG A O 1
ATOM 988 N N . ARG A 1 124 ? -6.834 0.132 0.922 1.00 93.75 124 ARG A N 1
ATOM 989 C CA . ARG A 1 124 ? -7.809 -0.902 0.542 1.00 93.75 124 ARG A CA 1
ATOM 990 C C . ARG A 1 124 ? -7.935 -2.002 1.595 1.00 93.75 124 ARG A C 1
ATOM 992 O O . ARG A 1 124 ? -9.045 -2.498 1.777 1.00 93.75 124 ARG A O 1
ATOM 999 N N . ILE A 1 125 ? -6.816 -2.391 2.200 1.00 93.56 125 ILE A N 1
ATOM 1000 C CA . ILE A 1 125 ? -6.722 -3.481 3.176 1.00 93.56 125 ILE A CA 1
ATOM 1001 C C . ILE A 1 125 ? -7.161 -3.016 4.565 1.00 93.56 125 ILE A C 1
ATOM 1003 O O . ILE A 1 125 ? -7.886 -3.740 5.233 1.00 93.56 125 ILE A O 1
ATOM 1007 N N . HIS A 1 126 ? -6.771 -1.806 4.970 1.00 90.69 126 HIS A N 1
ATOM 1008 C CA . HIS A 1 126 ? -7.164 -1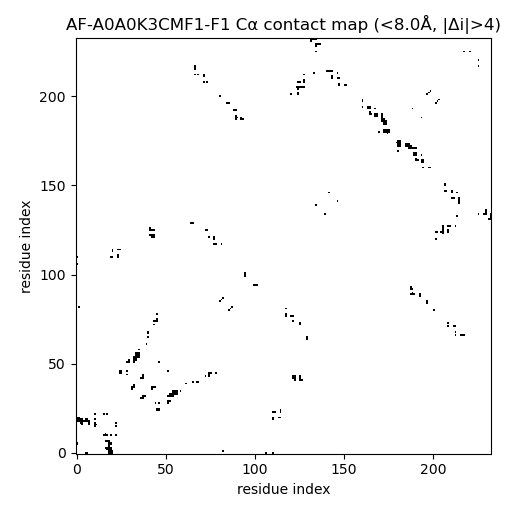.227 6.257 1.00 90.69 126 HIS A CA 1
ATOM 1009 C C . HIS A 1 126 ? -8.557 -0.593 6.240 1.00 90.69 126 HIS A C 1
ATOM 1011 O O . HIS A 1 126 ? -9.092 -0.258 7.293 1.00 90.69 126 HIS A O 1
ATOM 1017 N N . CYS A 1 127 ? -9.170 -0.429 5.064 1.00 79.31 127 CYS A N 1
ATOM 1018 C CA . CYS A 1 127 ? -10.563 -0.021 4.958 1.00 79.31 127 CYS A CA 1
ATOM 1019 C C . CYS A 1 127 ? -11.453 -1.163 5.445 1.00 79.31 127 CYS A C 1
ATOM 1021 O O . CYS A 1 127 ? -11.907 -2.000 4.663 1.00 79.31 127 CYS A O 1
ATOM 1023 N N . VAL A 1 128 ? -11.706 -1.166 6.750 1.00 66.56 128 VAL A N 1
ATOM 1024 C CA . VAL A 1 128 ? -12.773 -1.954 7.340 1.00 66.56 128 VAL A CA 1
ATOM 1025 C C . VAL A 1 128 ? -14.081 -1.332 6.857 1.00 66.56 128 VAL A C 1
ATOM 1027 O O . VAL A 1 128 ? -14.333 -0.149 7.117 1.00 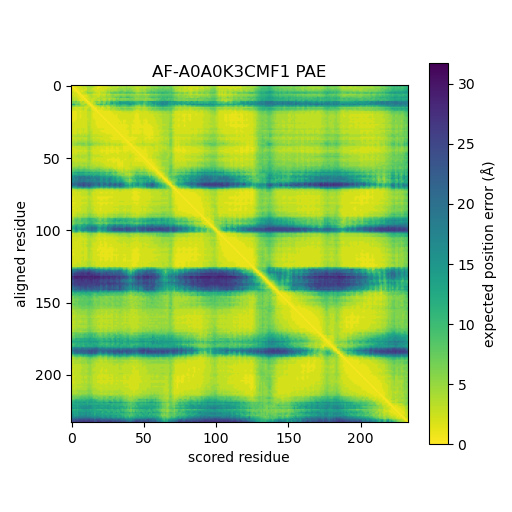66.56 128 VAL A O 1
ATOM 1030 N N . PRO A 1 129 ? -14.911 -2.065 6.100 1.00 59.91 129 PRO A N 1
ATOM 1031 C CA . PRO A 1 129 ? -16.198 -1.542 5.699 1.00 59.91 129 PRO A CA 1
ATOM 1032 C C . PRO A 1 129 ? -16.995 -1.201 6.962 1.00 59.91 129 PRO A C 1
ATOM 1034 O O . PRO A 1 129 ? -17.160 -2.046 7.837 1.00 59.91 129 PRO A O 1
ATOM 1037 N N . LEU A 1 130 ? -17.533 0.024 7.019 1.00 52.12 130 LEU A N 1
ATOM 1038 C CA . LEU A 1 130 ? -18.467 0.540 8.039 1.00 52.12 130 LEU A CA 1
ATOM 1039 C C . LEU A 1 130 ? -19.809 -0.218 8.069 1.00 52.12 130 LEU A C 1
ATOM 1041 O O . LEU A 1 130 ? -20.854 0.338 8.405 1.00 52.12 130 LEU A O 1
ATOM 1045 N N . LEU A 1 131 ? -19.814 -1.471 7.626 1.00 49.91 131 LEU A N 1
ATOM 1046 C CA . LEU A 1 131 ? -20.969 -2.328 7.706 1.00 49.91 131 LEU A CA 1
ATOM 1047 C C . LEU A 1 131 ? -21.359 -2.422 9.190 1.00 49.91 131 LEU A C 1
ATOM 1049 O O . LEU A 1 131 ? -20.478 -2.633 10.021 1.00 49.91 131 LEU A O 1
ATOM 1053 N N . PRO A 1 132 ? -22.654 -2.334 9.536 1.00 48.59 132 PRO A N 1
ATOM 1054 C CA . PRO A 1 132 ? -23.164 -2.517 10.905 1.00 48.59 132 PRO A CA 1
ATOM 1055 C C . PRO A 1 132 ? -22.927 -3.929 11.495 1.00 48.59 132 PRO A C 1
ATOM 1057 O O . PRO A 1 132 ? -23.521 -4.326 12.491 1.00 48.59 132 PRO A O 1
ATOM 1060 N N . LEU A 1 133 ? -22.032 -4.702 10.884 1.00 48.88 133 LEU A N 1
ATOM 1061 C CA . LEU A 1 133 ? -21.506 -5.970 11.348 1.00 48.88 133 LEU A CA 1
ATOM 1062 C C . LEU A 1 133 ? -20.689 -5.677 12.623 1.00 48.88 133 LEU A C 1
ATOM 1064 O O . LEU A 1 133 ? -19.760 -4.887 12.590 1.00 48.88 133 LEU A O 1
ATOM 1068 N N . LEU A 1 134 ? -20.924 -6.262 13.791 1.00 54.59 134 LEU A N 1
ATOM 1069 C CA . LEU A 1 134 ? -21.465 -7.584 14.023 1.00 54.59 134 LEU A CA 1
ATOM 1070 C C . LEU A 1 134 ? -21.757 -7.747 15.521 1.00 54.59 134 LEU A C 1
ATOM 1072 O O . LEU A 1 134 ? -21.161 -8.580 16.194 1.00 54.59 134 LEU A O 1
ATOM 1076 N N . VAL A 1 135 ? -22.676 -6.955 16.072 1.00 52.41 135 VAL A N 1
ATOM 1077 C CA . VAL A 1 135 ? -23.189 -7.252 17.416 1.00 52.41 135 VAL A CA 1
ATOM 1078 C C . VAL A 1 135 ? -24.336 -8.251 17.269 1.00 52.41 135 VAL A C 1
ATOM 1080 O O . VAL A 1 135 ? -25.508 -7.905 17.359 1.00 52.41 135 VAL A O 1
ATOM 1083 N N . HIS A 1 136 ? -24.008 -9.506 16.950 1.00 51.47 136 HIS A N 1
ATOM 1084 C CA . HIS A 1 136 ? -25.017 -10.565 16.933 1.00 51.47 136 HIS A CA 1
ATOM 1085 C C . HIS A 1 136 ? -25.426 -10.872 18.386 1.00 51.47 136 HIS A C 1
ATOM 1087 O O . HIS A 1 136 ? -24.556 -11.248 19.176 1.00 51.47 136 HIS A O 1
ATOM 1093 N N . PRO A 1 137 ? -26.724 -10.799 18.752 1.00 50.38 137 PRO A N 1
ATOM 1094 C CA . PRO A 1 137 ? -27.181 -10.985 20.137 1.00 50.38 137 PRO A CA 1
ATOM 1095 C C . PRO A 1 137 ? -26.765 -12.328 20.751 1.00 50.38 137 PRO A C 1
ATOM 1097 O O . PRO A 1 137 ? -26.651 -12.468 21.964 1.00 50.38 137 PRO A O 1
ATOM 1100 N N . SER A 1 138 ? -26.543 -13.332 19.902 1.00 50.72 138 SER A N 1
ATOM 1101 C CA . SER A 1 138 ? -26.203 -14.696 20.300 1.00 50.72 138 SER A CA 1
ATOM 1102 C C . SER A 1 138 ? -24.716 -14.899 20.620 1.00 50.72 138 SER A C 1
ATOM 1104 O O . SER A 1 138 ? -24.384 -15.865 21.303 1.00 50.72 138 SER A O 1
ATOM 1106 N N . HIS A 1 139 ? -23.821 -14.022 20.143 1.00 54.81 139 HIS A N 1
ATOM 1107 C CA . HIS A 1 139 ? -22.367 -14.179 20.276 1.00 54.81 139 HIS A CA 1
ATOM 1108 C C . HIS A 1 139 ? -21.666 -12.831 20.522 1.00 54.81 139 HIS A C 1
ATOM 1110 O O . HIS A 1 139 ? -21.008 -12.313 19.621 1.00 54.81 139 HIS A O 1
ATOM 1116 N N . PRO A 1 140 ? -21.761 -12.272 21.743 1.00 59.09 140 PRO A N 1
ATOM 1117 C CA . PRO A 1 140 ? -21.077 -11.027 22.107 1.00 59.09 140 PRO A CA 1
ATOM 1118 C C . PRO A 1 140 ? -19.542 -11.149 22.100 1.00 59.09 140 PRO A C 1
ATOM 1120 O O . PRO A 1 140 ? -18.854 -10.145 21.979 1.00 59.09 140 PRO A O 1
ATOM 1123 N N . HIS A 1 141 ? -19.000 -12.370 22.178 1.00 65.19 141 HIS A N 1
ATOM 1124 C CA . HIS A 1 141 ? -17.567 -12.657 22.034 1.00 65.19 141 HIS A CA 1
ATOM 1125 C C . HIS A 1 141 ? -17.356 -13.703 20.933 1.00 65.19 141 HIS A C 1
ATOM 1127 O O . HIS A 1 141 ? -17.289 -14.906 21.214 1.00 65.19 141 HIS A O 1
ATOM 1133 N N . PRO A 1 142 ? -17.347 -13.285 19.663 1.00 65.94 142 PRO A N 1
ATOM 1134 C CA . PRO A 1 142 ? -17.201 -14.209 18.554 1.00 65.94 142 PRO A CA 1
ATOM 1135 C C . PRO A 1 142 ? -15.749 -14.701 18.446 1.00 65.94 142 PRO A C 1
ATOM 1137 O O . PRO A 1 142 ? -14.796 -13.949 18.617 1.00 65.94 142 PRO A O 1
ATOM 1140 N N . GLN A 1 143 ? -15.577 -15.994 18.172 1.00 77.12 143 GLN A N 1
ATOM 1141 C CA . GLN A 1 143 ? -14.260 -16.595 17.938 1.00 77.12 143 GLN A CA 1
ATOM 1142 C C . GLN A 1 143 ? -13.762 -16.247 16.520 1.00 77.12 143 GLN A C 1
ATOM 1144 O O . GLN A 1 143 ? -14.591 -16.203 15.602 1.00 77.12 143 GLN A O 1
ATOM 1149 N N . PRO A 1 144 ? -12.443 -16.088 16.284 1.00 80.00 144 PRO A N 1
ATOM 1150 C CA . PRO A 1 144 ? -11.913 -15.667 14.981 1.00 80.00 144 PRO A CA 1
ATOM 1151 C C . PRO A 1 144 ? -12.409 -16.493 13.772 1.00 80.00 144 PRO A C 1
ATOM 1153 O O . PRO A 1 144 ? -12.831 -15.890 12.784 1.00 80.00 144 PRO A O 1
ATOM 1156 N N . PRO A 1 145 ? -12.491 -17.843 13.827 1.00 84.62 145 PRO A N 1
ATOM 1157 C CA . PRO A 1 145 ? -12.993 -18.631 12.695 1.00 84.62 145 PRO A CA 1
ATOM 1158 C C . PRO A 1 145 ? -14.475 -18.385 12.374 1.00 84.62 145 PRO A C 1
ATOM 1160 O O . PRO A 1 145 ? -14.892 -18.468 11.218 1.00 84.62 145 PRO A O 1
ATOM 1163 N N . ALA A 1 146 ? -15.285 -18.083 13.393 1.00 81.81 146 ALA A N 1
ATOM 1164 C CA . ALA A 1 146 ? -16.702 -17.786 13.211 1.00 81.81 146 ALA A CA 1
ATOM 1165 C C . ALA A 1 146 ? -16.895 -16.416 12.544 1.00 81.81 146 ALA A C 1
ATOM 1167 O O . ALA A 1 146 ? -17.740 -16.286 11.659 1.00 81.81 146 ALA A O 1
ATOM 1168 N N . LEU A 1 147 ? -16.078 -15.425 12.923 1.00 80.06 147 LEU A N 1
ATOM 1169 C CA . LEU A 1 147 ? -16.049 -14.114 12.273 1.00 80.06 147 LEU A CA 1
ATOM 1170 C C . LEU A 1 147 ? -15.634 -14.229 10.812 1.00 80.06 147 LEU A C 1
ATOM 1172 O O . LEU A 1 147 ? -16.335 -13.714 9.944 1.00 80.06 147 LEU A O 1
ATOM 1176 N N . GLU A 1 148 ? -14.547 -14.952 10.532 1.00 84.00 148 GLU A N 1
ATOM 1177 C CA . GLU A 1 148 ? -14.068 -15.123 9.163 1.00 84.00 148 GLU A CA 1
ATOM 1178 C C . GLU A 1 148 ? -15.139 -15.772 8.276 1.00 84.00 148 GLU A C 1
ATOM 1180 O O . GLU A 1 148 ? -15.415 -15.289 7.174 1.00 84.00 148 GLU A O 1
ATOM 1185 N N . SER A 1 149 ? -15.797 -16.829 8.764 1.00 85.62 149 SER A N 1
ATOM 1186 C CA . SER A 1 149 ? -16.885 -17.485 8.031 1.00 85.62 149 SER A CA 1
ATOM 1187 C C . SER A 1 149 ? -18.061 -16.549 7.755 1.00 85.62 149 SER A C 1
ATOM 1189 O O . SER A 1 149 ? -18.777 -16.754 6.776 1.00 85.62 149 SER A O 1
ATOM 1191 N N . LEU A 1 150 ? -18.294 -15.564 8.618 1.00 83.44 150 LEU A N 1
ATOM 1192 C CA . LEU A 1 150 ? -19.437 -14.669 8.523 1.00 83.44 150 LEU A CA 1
ATOM 1193 C C . LEU A 1 150 ? -19.191 -13.486 7.582 1.00 83.44 150 LEU A C 1
ATOM 1195 O O . LEU A 1 150 ? -20.099 -13.078 6.854 1.00 83.44 150 LEU A O 1
ATOM 1199 N N . ILE A 1 151 ? -17.966 -12.957 7.563 1.00 83.06 151 ILE A N 1
ATOM 1200 C CA . ILE A 1 151 ? -17.569 -11.901 6.620 1.00 83.06 151 ILE A CA 1
ATOM 1201 C C . ILE A 1 151 ? -17.305 -12.461 5.216 1.00 83.06 151 ILE A C 1
ATOM 1203 O O . ILE A 1 151 ? -17.501 -11.761 4.220 1.00 83.06 151 ILE A O 1
ATOM 1207 N N . THR A 1 152 ? -16.916 -13.737 5.113 1.00 87.25 152 THR A N 1
ATOM 1208 C CA . THR A 1 152 ? -16.621 -14.386 3.831 1.00 87.25 152 THR A CA 1
ATOM 1209 C C . THR A 1 152 ? -17.902 -14.577 3.022 1.00 87.25 152 THR A C 1
ATOM 1211 O O . THR A 1 152 ? -18.787 -15.356 3.373 1.00 87.25 152 THR A O 1
ATOM 1214 N N . LYS A 1 153 ? -17.988 -13.894 1.876 1.00 89.88 153 LYS A N 1
ATOM 1215 C CA . LYS A 1 153 ? -19.096 -14.020 0.915 1.00 89.88 153 LYS A CA 1
ATOM 1216 C C . LYS A 1 153 ? -18.548 -14.515 -0.426 1.00 89.88 153 LYS A C 1
ATOM 1218 O O . LYS A 1 153 ? -18.242 -13.687 -1.290 1.00 89.88 153 LYS A O 1
ATOM 1223 N N . PRO A 1 154 ? -18.473 -15.842 -0.661 1.00 92.06 154 PRO A N 1
ATOM 1224 C CA . PRO A 1 154 ? -17.782 -16.403 -1.827 1.00 92.06 154 PRO A CA 1
ATOM 1225 C C . PRO A 1 154 ? -18.291 -15.872 -3.173 1.00 92.06 154 PRO A C 1
ATOM 1227 O O . PRO A 1 154 ? -17.507 -15.595 -4.078 1.00 92.06 154 PRO A O 1
ATOM 1230 N N . ALA A 1 155 ? -19.606 -15.660 -3.302 1.00 93.62 155 ALA A N 1
ATOM 1231 C CA . ALA A 1 155 ? -20.199 -15.097 -4.515 1.00 93.62 155 ALA A CA 1
ATOM 1232 C C . ALA A 1 155 ? -19.759 -13.641 -4.776 1.00 93.62 155 ALA A C 1
ATOM 1234 O O . ALA A 1 155 ? -19.546 -13.254 -5.926 1.00 93.62 155 ALA A O 1
ATOM 1235 N N . VAL A 1 156 ? -19.587 -12.839 -3.718 1.00 91.56 156 VAL A N 1
ATOM 1236 C CA . VAL A 1 156 ? -19.126 -11.444 -3.816 1.00 91.56 156 VAL A CA 1
ATOM 1237 C C . VAL A 1 156 ? -17.648 -11.400 -4.194 1.00 91.56 156 VAL A C 1
ATOM 1239 O O . VAL A 1 156 ? -17.274 -10.623 -5.072 1.00 91.56 156 VAL A O 1
ATOM 1242 N N . GLU A 1 157 ? -16.821 -12.257 -3.593 1.00 93.25 157 GLU A N 1
ATOM 1243 C CA . GLU A 1 157 ? -15.399 -12.380 -3.936 1.00 93.25 157 GLU A CA 1
ATOM 1244 C C . GLU A 1 157 ? -15.205 -12.829 -5.389 1.00 93.25 157 GLU A C 1
ATOM 1246 O O . GLU A 1 157 ? -14.445 -12.209 -6.136 1.00 93.25 157 GLU A O 1
ATOM 1251 N N . ALA A 1 158 ? -15.955 -13.841 -5.837 1.00 95.56 158 ALA A N 1
ATOM 1252 C CA . ALA A 1 158 ? -15.917 -14.304 -7.222 1.00 95.56 158 ALA A CA 1
ATOM 1253 C C . ALA A 1 158 ? -16.317 -13.193 -8.210 1.00 95.56 158 ALA A C 1
ATOM 1255 O O . ALA A 1 158 ? -15.617 -12.953 -9.198 1.00 95.56 158 ALA A O 1
ATOM 1256 N N . ALA A 1 159 ? -17.399 -12.460 -7.923 1.00 96.56 159 ALA A N 1
ATOM 1257 C CA . ALA A 1 159 ? -17.831 -11.328 -8.741 1.00 96.56 159 ALA A CA 1
ATOM 1258 C C . ALA A 1 159 ? -16.809 -10.175 -8.740 1.00 96.56 159 ALA A C 1
ATOM 1260 O O . ALA A 1 159 ? -16.598 -9.528 -9.771 1.00 96.56 159 ALA A O 1
ATOM 1261 N N . LEU A 1 160 ? -16.149 -9.920 -7.604 1.00 95.44 160 LEU A N 1
ATOM 1262 C CA . LEU A 1 160 ? -15.075 -8.936 -7.489 1.00 95.44 160 LEU A CA 1
ATOM 1263 C C . LEU A 1 160 ? -13.891 -9.311 -8.381 1.00 95.44 160 LEU A C 1
ATOM 1265 O O . LEU A 1 160 ? -13.431 -8.456 -9.138 1.00 95.44 160 LEU A O 1
ATOM 1269 N N . LEU A 1 161 ? -13.426 -10.562 -8.329 1.00 97.50 161 LEU A N 1
ATOM 1270 C CA . LEU A 1 161 ? -12.295 -11.034 -9.132 1.00 97.50 161 LEU A CA 1
ATOM 1271 C C . LEU A 1 161 ? -12.616 -11.012 -10.632 1.00 97.50 161 LEU A C 1
ATOM 1273 O O . LEU A 1 161 ? -11.802 -10.527 -11.415 1.00 97.50 161 LEU A O 1
ATOM 1277 N N . ALA A 1 162 ? -13.824 -11.423 -11.032 1.00 97.19 162 ALA A N 1
ATOM 1278 C CA . ALA A 1 162 ? -14.267 -11.338 -12.426 1.00 97.19 162 ALA A CA 1
ATOM 1279 C C . ALA A 1 162 ? -14.307 -9.884 -12.936 1.00 97.19 162 ALA A C 1
ATOM 1281 O O . ALA A 1 162 ? -13.911 -9.587 -14.065 1.00 97.19 162 ALA A O 1
ATOM 1282 N N . ARG A 1 163 ? -14.761 -8.941 -12.099 1.00 97.44 163 ARG A N 1
ATOM 1283 C CA . ARG A 1 163 ? -14.743 -7.508 -12.428 1.00 97.44 163 ARG A CA 1
ATOM 1284 C C . ARG A 1 163 ? -13.319 -6.956 -12.491 1.00 97.44 163 ARG A C 1
ATOM 1286 O O . ARG A 1 163 ? -13.031 -6.142 -13.366 1.00 97.44 163 ARG A O 1
ATOM 1293 N N . LEU A 1 164 ? -12.450 -7.366 -11.570 1.00 96.25 164 LEU A N 1
ATOM 1294 C CA . LEU A 1 164 ? -11.047 -6.961 -11.544 1.00 96.25 164 LEU A CA 1
ATOM 1295 C C . LEU A 1 164 ? -10.327 -7.402 -12.817 1.00 96.25 164 LEU A C 1
ATOM 1297 O O . LEU A 1 164 ? -9.623 -6.599 -13.419 1.00 96.25 164 LEU A O 1
ATOM 1301 N N . GLU A 1 165 ? -10.565 -8.631 -13.267 1.00 95.12 165 GLU A N 1
ATOM 1302 C CA . GLU A 1 165 ? -9.994 -9.146 -14.507 1.00 95.12 165 GLU A CA 1
ATOM 1303 C C . GLU A 1 165 ? -10.387 -8.288 -15.716 1.00 95.12 165 GLU A C 1
ATOM 1305 O O . GLU A 1 165 ? -9.527 -7.885 -16.499 1.00 95.12 165 GLU A O 1
ATOM 1310 N N . LYS A 1 166 ? -11.677 -7.943 -15.840 1.00 93.38 166 LYS A N 1
ATOM 1311 C CA . LYS A 1 166 ? -12.170 -7.061 -16.910 1.00 93.38 166 LYS A CA 1
ATOM 1312 C C . LYS A 1 166 ? -11.493 -5.690 -16.871 1.00 93.38 166 LYS A C 1
ATOM 1314 O O . LYS A 1 166 ? -11.068 -5.192 -17.909 1.00 93.38 166 LYS A O 1
ATOM 1319 N N . LYS A 1 167 ? -11.339 -5.104 -15.680 1.00 93.81 167 LYS A N 1
ATOM 1320 C CA . LYS A 1 167 ? -10.623 -3.830 -15.504 1.00 93.81 167 LYS A CA 1
ATOM 1321 C C . LYS A 1 167 ? -9.153 -3.946 -15.899 1.00 93.81 167 LYS A C 1
ATOM 1323 O O . LYS A 1 167 ? -8.657 -3.086 -16.612 1.00 93.81 167 LYS A O 1
ATOM 1328 N N . ALA A 1 168 ? -8.469 -5.006 -15.475 1.00 92.00 168 ALA A N 1
ATOM 1329 C CA . ALA A 1 168 ? -7.068 -5.233 -15.814 1.00 92.00 168 ALA A CA 1
ATOM 1330 C C . ALA A 1 168 ? -6.869 -5.426 -17.326 1.00 92.00 168 ALA A C 1
ATOM 1332 O O . ALA A 1 168 ? -5.915 -4.892 -17.887 1.00 92.00 168 ALA A O 1
ATOM 1333 N N . ARG A 1 169 ? -7.795 -6.127 -17.999 1.00 89.00 169 ARG A N 1
ATOM 1334 C CA . ARG A 1 169 ? -7.816 -6.247 -19.466 1.00 89.00 169 ARG A CA 1
ATOM 1335 C C . ARG A 1 169 ? -7.950 -4.883 -20.139 1.00 89.00 169 ARG A C 1
ATOM 1337 O O . ARG A 1 169 ? -7.227 -4.635 -21.091 1.00 89.00 169 ARG A O 1
ATOM 1344 N N . TRP A 1 170 ? -8.825 -4.020 -19.626 1.00 88.81 170 TRP A N 1
ATOM 1345 C CA . TRP A 1 170 ? -9.069 -2.696 -20.197 1.00 88.81 170 TRP A CA 1
ATOM 1346 C C . TRP A 1 170 ? -7.901 -1.726 -19.968 1.00 88.81 170 TRP A C 1
ATOM 1348 O O . TRP A 1 170 ? -7.345 -1.192 -20.918 1.00 88.81 170 TRP A O 1
ATOM 1358 N N . TYR A 1 171 ? -7.471 -1.531 -18.717 1.00 89.12 171 TYR A N 1
ATOM 1359 C CA . TYR A 1 171 ? -6.408 -0.571 -18.381 1.00 89.12 171 TYR A CA 1
ATOM 1360 C C . TYR A 1 171 ? -5.009 -1.012 -18.831 1.00 89.12 171 TYR A C 1
ATOM 1362 O O . TYR A 1 171 ? -4.116 -0.179 -18.958 1.00 89.12 171 TYR A O 1
ATOM 1370 N N . GLY A 1 172 ? -4.797 -2.317 -19.025 1.00 85.94 172 GLY A N 1
ATOM 1371 C CA . GLY A 1 172 ? -3.528 -2.878 -19.487 1.00 85.94 172 GLY A CA 1
ATOM 1372 C C . GLY A 1 172 ? -3.412 -3.028 -21.006 1.00 85.94 172 GLY A C 1
ATOM 1373 O O . GLY A 1 172 ? -2.373 -3.510 -21.466 1.00 85.94 172 GLY A O 1
ATOM 1374 N N . ALA A 1 173 ? -4.460 -2.684 -21.760 1.00 84.94 173 ALA A N 1
ATOM 1375 C CA . ALA A 1 173 ? -4.470 -2.762 -23.214 1.00 84.94 173 ALA A CA 1
ATOM 1376 C C . ALA A 1 173 ? -3.774 -1.558 -23.861 1.00 84.94 173 ALA A C 1
ATOM 1378 O O . ALA A 1 173 ? -3.785 -0.448 -23.329 1.00 84.94 173 ALA A O 1
ATOM 1379 N N . GLU A 1 174 ? -3.193 -1.791 -25.035 1.00 84.31 174 GLU A N 1
ATOM 1380 C CA . GLU A 1 174 ? -2.892 -0.714 -25.975 1.00 84.31 174 GLU A CA 1
ATOM 1381 C C . GLU A 1 174 ? -4.195 -0.352 -26.688 1.00 84.31 174 GLU A C 1
ATOM 1383 O O . GLU A 1 174 ? -4.947 -1.242 -27.086 1.00 84.31 174 GLU A O 1
ATOM 1388 N N . LEU A 1 175 ? -4.498 0.942 -26.770 1.00 85.25 175 LEU A N 1
ATOM 1389 C CA . LEU A 1 175 ? -5.716 1.423 -27.412 1.00 85.25 175 LEU A CA 1
ATOM 1390 C C . LEU A 1 175 ? -5.407 1.793 -28.858 1.00 85.25 175 LEU A C 1
ATOM 1392 O O . LEU A 1 175 ? -4.435 2.510 -29.116 1.00 85.25 175 LEU A O 1
ATOM 1396 N N . GLY A 1 176 ? -6.242 1.309 -29.772 1.00 84.81 176 GLY A N 1
ATOM 1397 C CA . GLY A 1 176 ? -6.175 1.650 -31.182 1.00 84.81 176 GLY A CA 1
ATOM 1398 C C . GLY A 1 176 ? -6.618 3.096 -31.443 1.00 84.81 176 GLY A C 1
ATOM 1399 O O . GLY A 1 176 ? -7.065 3.803 -30.533 1.00 84.81 176 GLY A O 1
ATOM 1400 N N . PRO A 1 177 ? -6.531 3.566 -32.699 1.00 86.19 177 PRO A N 1
ATOM 1401 C CA . PRO A 1 177 ? -6.965 4.913 -33.080 1.00 86.19 177 PRO A CA 1
ATOM 1402 C C . PRO A 1 177 ? -8.451 5.205 -32.812 1.00 86.19 177 PRO A C 1
ATOM 1404 O O . PRO A 1 177 ? -8.840 6.366 -32.714 1.00 86.19 177 PRO A O 1
ATOM 1407 N N . ASP A 1 178 ? -9.278 4.166 -32.713 1.00 89.31 178 ASP A N 1
ATOM 1408 C CA . ASP A 1 178 ? -10.705 4.211 -32.382 1.00 89.31 178 ASP A CA 1
ATOM 1409 C C . ASP A 1 178 ? -10.983 4.231 -30.867 1.00 89.31 178 ASP A C 1
ATOM 1411 O O . ASP A 1 178 ? -12.128 4.411 -30.454 1.00 89.31 178 ASP A O 1
ATOM 1415 N N . GLY A 1 179 ? -9.943 4.104 -30.037 1.00 83.75 179 GLY A N 1
ATOM 1416 C CA . GLY A 1 179 ? -10.049 4.057 -28.582 1.00 83.75 179 GLY A CA 1
ATOM 1417 C C . GLY A 1 179 ? -10.408 2.679 -28.026 1.00 83.75 179 GLY A C 1
ATOM 1418 O O . GLY A 1 179 ? -10.605 2.565 -26.815 1.00 83.75 179 GLY A O 1
ATOM 1419 N N . GLU A 1 180 ? -10.469 1.645 -28.869 1.00 85.94 180 GLU A N 1
ATOM 1420 C CA . GLU A 1 180 ? -10.762 0.278 -28.445 1.00 85.94 180 GLU A CA 1
ATOM 1421 C C . GLU A 1 180 ? -9.476 -0.506 -28.121 1.00 85.94 180 GLU A C 1
ATOM 1423 O O . GLU A 1 180 ? -8.419 -0.254 -28.710 1.00 85.94 180 GLU A O 1
ATOM 1428 N N . PRO A 1 181 ? -9.523 -1.468 -27.179 1.00 82.00 181 PRO A N 1
ATOM 1429 C CA . PRO A 1 181 ? -8.394 -2.342 -26.877 1.00 82.00 181 PRO A CA 1
ATOM 1430 C C . PRO A 1 181 ? -7.941 -3.152 -28.096 1.00 82.00 181 PRO A C 1
ATOM 1432 O O . PRO A 1 181 ? -8.687 -3.983 -28.616 1.00 82.00 181 PRO A O 1
ATOM 1435 N N . GLU A 1 182 ? -6.682 -3.005 -28.502 1.00 82.19 182 GLU A N 1
ATOM 1436 C CA . GLU A 1 182 ? -6.112 -3.853 -29.542 1.00 82.19 182 GLU A CA 1
ATOM 1437 C C . GLU A 1 182 ? -5.848 -5.268 -29.008 1.00 82.19 182 GLU A C 1
ATOM 1439 O O . GLU A 1 182 ? -5.111 -5.468 -28.040 1.00 82.19 182 GLU A O 1
ATOM 1444 N N . GLU A 1 183 ? -6.388 -6.291 -29.678 1.00 69.62 183 GLU A N 1
ATOM 1445 C CA . GLU A 1 183 ? -6.143 -7.692 -29.297 1.00 69.62 183 GLU A CA 1
ATOM 1446 C C . GLU A 1 183 ? -4.689 -8.135 -29.529 1.00 69.62 183 GLU A C 1
ATOM 1448 O O . GLU A 1 183 ? -4.202 -9.053 -28.866 1.00 69.62 183 GLU A O 1
ATOM 1453 N N . LYS A 1 184 ? -3.995 -7.489 -30.476 1.00 64.56 184 LYS A N 1
ATOM 1454 C CA . LYS A 1 184 ? -2.606 -7.798 -30.855 1.00 64.56 184 LYS A CA 1
ATOM 1455 C C . LYS A 1 184 ? -1.571 -6.975 -30.083 1.00 64.56 184 LYS A C 1
ATOM 1457 O O . LYS A 1 184 ? -0.406 -7.373 -30.055 1.00 64.56 184 LYS A O 1
ATOM 1462 N N . GLY A 1 185 ? -1.991 -5.878 -29.450 1.00 61.53 185 GLY A N 1
ATOM 1463 C CA . GLY A 1 185 ? -1.156 -5.062 -28.575 1.00 61.53 185 GLY A CA 1
ATOM 1464 C C . GLY A 1 185 ? -0.770 -5.872 -27.342 1.00 61.53 185 GLY A C 1
ATOM 1465 O O . GLY A 1 185 ? -1.612 -6.298 -26.547 1.00 61.53 185 GLY A O 1
ATOM 1466 N N . GLY A 1 186 ? 0.515 -6.185 -27.199 1.00 65.62 186 GLY A N 1
ATOM 1467 C CA . GLY A 1 186 ? 0.980 -7.020 -26.100 1.00 65.62 186 GLY A CA 1
ATOM 1468 C C . GLY A 1 186 ? 0.695 -6.349 -24.755 1.00 65.62 186 GLY A C 1
ATOM 1469 O O . GLY A 1 186 ? 1.212 -5.274 -24.485 1.00 65.62 186 GLY A O 1
ATOM 1470 N N . ARG A 1 187 ? -0.047 -7.009 -23.860 1.00 74.75 187 ARG A N 1
ATOM 1471 C CA . ARG A 1 187 ? -0.352 -6.447 -22.530 1.00 74.75 187 ARG A CA 1
ATOM 1472 C C . ARG A 1 187 ? 0.913 -6.245 -21.694 1.00 74.75 187 ARG A C 1
ATOM 1474 O O . ARG A 1 187 ? 1.747 -7.150 -21.612 1.00 74.75 187 ARG A O 1
ATOM 1481 N N . LYS A 1 188 ? 1.016 -5.087 -21.030 1.00 78.19 188 LYS A N 1
ATOM 1482 C CA . LYS A 1 188 ? 2.138 -4.758 -20.126 1.00 78.19 188 LYS A CA 1
ATOM 1483 C C . LYS A 1 188 ? 2.130 -5.629 -18.866 1.00 78.19 188 LYS A C 1
ATOM 1485 O O . LYS A 1 188 ? 3.176 -6.106 -18.443 1.00 78.19 188 LYS A O 1
ATOM 1490 N N . VAL A 1 189 ? 0.939 -5.887 -18.320 1.00 86.25 189 VAL A N 1
ATOM 1491 C CA . VAL A 1 189 ? 0.706 -6.778 -17.174 1.00 86.25 189 VAL A CA 1
ATOM 1492 C C . VAL A 1 189 ? -0.368 -7.796 -17.549 1.00 86.25 189 VAL A C 1
ATOM 1494 O O . VAL A 1 189 ? -1.377 -7.446 -18.164 1.00 86.25 189 VAL A O 1
ATOM 1497 N N . ARG A 1 190 ? -0.164 -9.067 -17.189 1.00 88.38 190 ARG A N 1
ATOM 1498 C CA . ARG A 1 190 ? -1.136 -10.136 -17.457 1.00 88.38 190 ARG A CA 1
ATOM 1499 C C . ARG A 1 190 ? -2.333 -10.001 -16.500 1.00 88.38 190 ARG A C 1
ATOM 1501 O O . ARG A 1 190 ? -2.117 -10.012 -15.288 1.00 88.38 190 ARG A O 1
ATOM 1508 N N . PRO A 1 191 ? -3.583 -9.888 -16.986 1.00 91.50 191 PRO A N 1
ATOM 1509 C CA . PRO A 1 191 ? -4.767 -9.777 -16.127 1.00 91.50 191 PRO A CA 1
ATOM 1510 C C . PRO A 1 191 ? -4.903 -10.923 -15.121 1.00 91.50 191 PRO A C 1
ATOM 1512 O O . PRO A 1 191 ? -5.349 -10.715 -13.997 1.00 91.50 191 PRO A O 1
ATOM 1515 N N . GLU A 1 192 ? -4.471 -12.119 -15.510 1.00 92.38 192 GLU A N 1
ATOM 1516 C CA . GLU A 1 192 ? -4.495 -13.321 -14.682 1.00 92.38 192 GLU A CA 1
ATOM 1517 C C . GLU A 1 192 ? -3.566 -13.179 -13.464 1.00 92.38 192 GLU A C 1
ATOM 1519 O O . GLU A 1 192 ? -3.927 -13.593 -12.364 1.00 92.38 192 GLU A O 1
ATOM 1524 N N . GLU A 1 193 ? -2.414 -12.517 -13.628 1.00 92.44 193 GLU A N 1
ATOM 1525 C CA . GLU A 1 193 ? -1.502 -12.197 -12.522 1.00 92.44 193 GLU A CA 1
ATOM 1526 C C . GLU A 1 193 ? -2.133 -11.174 -11.571 1.00 92.44 193 GLU A C 1
ATOM 1528 O O . GLU A 1 193 ? -2.058 -11.345 -10.359 1.00 92.44 193 GLU A O 1
ATOM 1533 N N . VAL A 1 194 ? -2.825 -10.154 -12.096 1.00 94.31 194 VAL A N 1
ATOM 1534 C CA . VAL A 1 194 ? -3.542 -9.168 -11.264 1.00 94.31 194 VAL A CA 1
ATOM 1535 C C . VAL A 1 194 ? -4.609 -9.855 -10.410 1.00 94.31 194 VAL A C 1
ATOM 1537 O O . VAL A 1 194 ? -4.696 -9.608 -9.208 1.00 94.31 194 VAL A O 1
ATOM 1540 N N . VAL A 1 195 ? -5.399 -10.751 -11.011 1.00 96.56 195 VAL A N 1
ATOM 1541 C CA . VAL A 1 195 ? -6.423 -11.535 -10.304 1.00 96.56 195 VAL A CA 1
ATOM 1542 C C . VAL A 1 195 ? -5.795 -12.448 -9.255 1.00 96.56 195 VAL A C 1
ATOM 1544 O O . VAL A 1 195 ? -6.309 -12.518 -8.137 1.00 96.56 195 VAL A O 1
ATOM 1547 N N . ARG A 1 196 ? -4.691 -13.129 -9.591 1.00 96.56 196 ARG A N 1
ATOM 1548 C CA . ARG A 1 196 ? -3.972 -14.001 -8.657 1.00 96.56 196 ARG A CA 1
ATOM 1549 C C . ARG A 1 196 ? -3.476 -13.214 -7.447 1.00 96.56 196 ARG A C 1
ATOM 1551 O O . ARG A 1 196 ? -3.831 -13.560 -6.327 1.00 96.56 196 ARG A O 1
ATOM 1558 N N . LEU A 1 197 ? -2.741 -12.122 -7.668 1.00 95.94 197 LEU A N 1
ATOM 1559 C CA . LEU A 1 197 ? -2.184 -11.291 -6.596 1.00 95.94 197 LEU A CA 1
ATOM 1560 C C . LEU A 1 197 ? -3.281 -10.735 -5.676 1.00 95.94 197 LEU A C 1
ATOM 1562 O O . LEU A 1 197 ? -3.128 -10.720 -4.455 1.00 95.94 197 LEU A O 1
ATOM 1566 N N . TYR A 1 198 ? -4.418 -10.322 -6.242 1.00 96.62 198 TYR A N 1
ATOM 1567 C CA . TYR A 1 198 ? -5.542 -9.827 -5.448 1.00 96.62 198 TYR A CA 1
ATOM 1568 C C . TYR A 1 198 ? -6.182 -10.927 -4.591 1.00 96.62 198 TYR A C 1
ATOM 1570 O O . TYR A 1 198 ? -6.534 -10.685 -3.438 1.00 96.62 198 TYR A O 1
ATOM 1578 N N . ARG A 1 199 ? -6.311 -12.138 -5.144 1.00 96.94 199 ARG A N 1
ATOM 1579 C CA . ARG A 1 199 ? -6.851 -13.311 -4.446 1.00 96.94 199 ARG A CA 1
ATOM 1580 C C . ARG A 1 199 ? -5.922 -13.823 -3.347 1.00 96.94 199 ARG A C 1
ATOM 1582 O O . ARG A 1 199 ? -6.415 -14.228 -2.305 1.00 96.94 199 ARG A O 1
ATOM 1589 N N . GLU A 1 200 ? -4.616 -13.834 -3.589 1.00 96.88 200 GLU A N 1
ATOM 1590 C CA . GLU A 1 200 ? -3.624 -14.430 -2.684 1.00 96.88 200 GLU A CA 1
ATOM 1591 C C . GLU A 1 200 ? -3.194 -13.489 -1.557 1.00 96.88 200 GLU A C 1
ATOM 1593 O O . GLU A 1 200 ? -2.937 -13.956 -0.452 1.00 96.88 200 GLU A O 1
ATOM 1598 N N . TYR A 1 201 ? -3.130 -12.177 -1.810 1.00 96.69 201 TYR A N 1
ATOM 1599 C CA . TYR A 1 201 ? -2.576 -11.222 -0.843 1.00 96.69 201 TYR A CA 1
ATOM 1600 C C . TYR A 1 201 ? -3.598 -10.202 -0.352 1.00 96.69 201 TYR A C 1
ATOM 1602 O O . TYR A 1 201 ? -3.709 -9.970 0.849 1.00 96.69 201 TYR A O 1
ATOM 1610 N N . ILE A 1 202 ? -4.362 -9.595 -1.264 1.00 95.88 202 ILE A N 1
ATOM 1611 C CA . ILE A 1 202 ? -5.215 -8.452 -0.914 1.00 95.88 202 ILE A CA 1
ATOM 1612 C C . ILE A 1 202 ? -6.466 -8.907 -0.156 1.00 95.88 202 ILE A C 1
ATOM 1614 O O . ILE A 1 202 ? -6.718 -8.414 0.940 1.00 95.88 202 ILE A O 1
ATOM 1618 N N . ILE A 1 203 ? -7.242 -9.851 -0.706 1.00 94.50 203 ILE A N 1
ATOM 1619 C CA . ILE A 1 203 ? -8.468 -10.353 -0.058 1.00 94.50 203 ILE A CA 1
ATOM 1620 C C . ILE A 1 203 ? -8.163 -10.986 1.308 1.00 94.50 203 ILE A C 1
ATOM 1622 O O . ILE A 1 203 ? -8.814 -10.583 2.272 1.00 94.50 203 ILE A O 1
ATOM 1626 N N . PRO A 1 204 ? -7.192 -11.914 1.444 1.00 94.81 204 PRO A N 1
ATOM 1627 C CA . PRO A 1 204 ? -6.943 -12.569 2.724 1.00 94.81 204 PRO A CA 1
ATOM 1628 C C . PRO A 1 204 ? -6.527 -11.578 3.806 1.00 94.81 2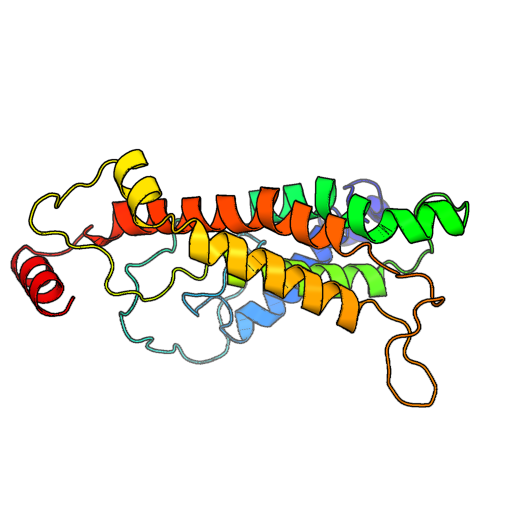04 PRO A C 1
ATOM 1630 O O . PRO A 1 204 ? -7.127 -11.576 4.875 1.00 94.81 204 PRO A O 1
ATOM 1633 N N . LEU A 1 205 ? -5.599 -10.662 3.504 1.00 95.00 205 LEU A N 1
ATOM 1634 C CA . LEU A 1 205 ? -5.155 -9.685 4.496 1.00 95.00 205 LEU A CA 1
ATOM 1635 C C . LEU A 1 205 ? -6.256 -8.681 4.864 1.00 95.00 205 LEU A C 1
ATOM 1637 O O . LEU A 1 205 ? -6.335 -8.270 6.015 1.00 95.00 205 LEU A O 1
ATOM 1641 N N . THR A 1 206 ? -7.134 -8.326 3.919 1.00 92.62 206 THR A N 1
ATOM 1642 C CA . THR A 1 206 ? -8.319 -7.503 4.226 1.00 92.62 206 THR A CA 1
ATOM 1643 C C . THR A 1 206 ? -9.231 -8.228 5.217 1.00 92.62 206 THR A C 1
ATOM 1645 O O . THR A 1 206 ? -9.636 -7.639 6.210 1.00 92.62 206 THR A O 1
ATOM 1648 N N . LYS A 1 207 ? -9.511 -9.522 4.999 1.00 90.19 207 LYS A N 1
ATOM 1649 C CA . LYS A 1 207 ? -10.327 -10.318 5.929 1.00 90.19 207 LYS A CA 1
ATOM 1650 C C . LYS A 1 207 ? -9.685 -10.437 7.307 1.00 90.19 207 LYS A C 1
ATOM 1652 O O . LYS A 1 207 ? -10.389 -10.323 8.299 1.00 90.19 207 LYS A O 1
ATOM 1657 N N . GLU A 1 208 ? -8.373 -10.652 7.377 1.00 90.19 208 GLU A N 1
ATOM 1658 C CA . GLU A 1 208 ? -7.653 -10.690 8.656 1.00 90.19 208 GLU A CA 1
ATOM 1659 C C . GLU A 1 208 ? -7.807 -9.370 9.421 1.00 90.19 208 GLU A C 1
ATOM 1661 O O . GLU A 1 208 ? -8.101 -9.387 10.612 1.00 90.19 208 GLU A O 1
ATOM 1666 N N . VAL A 1 209 ? -7.682 -8.233 8.728 1.00 89.50 209 VAL A N 1
ATOM 1667 C CA . VAL A 1 209 ? -7.890 -6.909 9.328 1.00 89.50 209 VAL A CA 1
ATOM 1668 C C . VAL A 1 209 ? -9.339 -6.714 9.786 1.00 89.50 209 VAL A C 1
ATOM 1670 O O . VAL A 1 209 ? -9.571 -6.208 10.881 1.00 89.50 209 VAL A O 1
ATOM 1673 N N . GLU A 1 210 ? -10.318 -7.147 8.989 1.00 86.19 210 GLU A N 1
ATOM 1674 C CA . GLU A 1 210 ? -11.737 -7.103 9.365 1.00 86.19 210 GLU A CA 1
ATOM 1675 C C . GLU A 1 210 ? -12.034 -7.969 10.600 1.00 86.19 210 GLU A C 1
ATOM 1677 O O . GLU A 1 210 ? -12.741 -7.522 11.501 1.00 86.19 210 GLU A O 1
ATOM 1682 N N . VAL A 1 211 ? -11.483 -9.185 10.679 1.00 85.69 211 VAL A N 1
ATOM 1683 C CA . VAL A 1 211 ? -11.644 -10.072 11.843 1.00 85.69 211 VAL A CA 1
ATOM 1684 C C . VAL A 1 211 ? -11.030 -9.444 13.088 1.00 85.69 211 VAL A C 1
ATOM 1686 O O . VAL A 1 211 ? -11.702 -9.373 14.114 1.00 85.69 211 VAL A O 1
ATOM 1689 N N . GLU A 1 212 ? -9.792 -8.963 12.999 1.00 85.50 212 GLU A N 1
ATOM 1690 C CA . GLU A 1 212 ? -9.088 -8.358 14.132 1.00 85.50 212 GLU A CA 1
ATOM 1691 C C . GLU A 1 212 ? -9.817 -7.111 14.646 1.00 85.50 212 GLU A C 1
ATOM 1693 O O . GLU A 1 212 ? -10.023 -6.946 15.848 1.00 85.50 212 GLU A O 1
ATOM 1698 N N . TYR A 1 213 ? -10.313 -6.274 13.735 1.00 83.12 213 TYR A N 1
ATOM 1699 C CA . TYR A 1 213 ? -11.154 -5.139 14.096 1.00 83.12 213 TYR A CA 1
ATOM 1700 C C . TYR A 1 213 ? -12.425 -5.572 14.842 1.00 83.12 213 TYR A C 1
ATOM 1702 O O . TYR A 1 213 ? -12.788 -4.979 15.859 1.00 83.12 213 TYR A O 1
ATOM 1710 N N . LEU A 1 214 ? -13.112 -6.612 14.357 1.00 80.88 214 LEU A N 1
ATOM 1711 C CA . LEU A 1 214 ? -14.346 -7.111 14.966 1.00 80.88 214 LEU A CA 1
ATOM 1712 C C . LEU A 1 214 ? -14.121 -7.734 16.351 1.00 80.88 214 LEU A C 1
ATOM 1714 O O . LEU A 1 214 ? -15.014 -7.633 17.192 1.00 80.88 214 LEU A O 1
ATOM 1718 N N . LEU A 1 215 ? -12.949 -8.324 16.612 1.00 80.56 215 LEU A N 1
ATOM 1719 C CA . LEU A 1 215 ? -12.585 -8.846 17.936 1.00 80.56 215 LEU A CA 1
ATOM 1720 C C . LEU A 1 215 ? -12.507 -7.736 18.988 1.00 80.56 215 LEU A C 1
ATOM 1722 O O . LEU A 1 215 ? -12.978 -7.924 20.106 1.00 80.56 215 LEU A O 1
ATOM 1726 N N . HIS A 1 216 ? -11.971 -6.578 18.607 1.00 79.44 216 HIS A N 1
ATOM 1727 C CA . HIS A 1 216 ? -11.789 -5.428 19.494 1.00 79.44 216 HIS A CA 1
ATOM 1728 C C . HIS A 1 216 ? -12.952 -4.430 19.456 1.00 79.44 216 HIS A C 1
ATOM 1730 O O . HIS A 1 216 ? -12.965 -3.448 20.192 1.00 79.44 216 HIS A O 1
ATOM 1736 N N . ARG A 1 217 ? -13.971 -4.663 18.620 1.00 77.38 217 ARG A N 1
ATOM 1737 C CA . ARG A 1 217 ? -15.038 -3.684 18.363 1.00 77.38 217 ARG A CA 1
ATOM 1738 C C . ARG A 1 217 ? -15.832 -3.284 19.609 1.00 77.38 217 ARG A C 1
ATOM 1740 O O . ARG A 1 217 ? -16.387 -2.181 19.634 1.00 77.38 217 ARG A O 1
ATOM 1747 N N . LEU A 1 218 ? -15.945 -4.184 20.584 1.00 75.75 218 LEU A N 1
ATOM 1748 C CA . LEU A 1 218 ? -16.712 -3.978 21.817 1.00 75.75 218 LEU A CA 1
ATOM 1749 C C . LEU A 1 218 ? -15.844 -3.560 23.011 1.00 75.75 218 LEU A C 1
ATOM 1751 O O . LEU A 1 218 ? -16.388 -3.321 24.091 1.00 75.75 218 LEU A O 1
ATOM 1755 N N . ASP A 1 219 ? -14.526 -3.459 22.835 1.00 78.12 219 ASP A N 1
ATOM 1756 C CA . ASP A 1 219 ? -13.619 -3.106 23.920 1.00 78.12 219 ASP A CA 1
ATOM 1757 C C . ASP A 1 219 ? -13.931 -1.699 24.450 1.00 78.12 219 ASP A C 1
ATOM 1759 O O . ASP A 1 219 ? -14.252 -0.768 23.712 1.00 78.12 219 ASP A O 1
ATOM 1763 N N . GLY A 1 220 ? -13.902 -1.551 25.776 1.00 75.19 220 GLY A N 1
ATOM 1764 C CA . GLY A 1 220 ? -14.153 -0.271 26.444 1.00 75.19 220 GLY A CA 1
ATOM 1765 C C . GLY A 1 220 ? -15.599 0.248 26.396 1.00 75.19 220 GLY A C 1
ATOM 1766 O O . GLY A 1 220 ? -15.862 1.297 26.985 1.00 75.19 220 GLY A O 1
ATOM 1767 N N . LEU A 1 221 ? -16.543 -0.456 25.756 1.00 77.25 221 LEU A N 1
ATOM 1768 C CA . LEU A 1 221 ? -17.958 -0.069 25.735 1.00 77.25 221 LEU A CA 1
ATOM 1769 C C . LEU A 1 221 ? -18.707 -0.537 26.990 1.00 77.25 221 LEU A C 1
ATOM 1771 O O . LEU A 1 221 ? -18.504 -1.641 27.494 1.00 77.25 221 LEU A O 1
ATOM 1775 N N . SER A 1 222 ? -19.634 0.291 27.475 1.00 81.25 222 SER A N 1
ATOM 1776 C CA . SER A 1 222 ? -20.592 -0.112 28.506 1.00 81.25 222 SER A CA 1
ATOM 1777 C C . SER A 1 222 ? -21.707 -0.985 27.920 1.00 81.25 222 SER A C 1
ATOM 1779 O O . SER A 1 222 ? -22.029 -0.895 26.734 1.00 81.25 222 SER A O 1
ATOM 1781 N N . GLN A 1 223 ? -22.379 -1.778 28.762 1.00 78.12 223 GLN A N 1
ATOM 1782 C CA . GLN A 1 223 ? -23.507 -2.608 28.318 1.00 78.12 223 GLN A CA 1
ATOM 1783 C C . GLN A 1 223 ? -24.612 -1.787 27.630 1.00 78.12 223 GLN A C 1
ATOM 1785 O O . GLN A 1 223 ? -25.162 -2.224 26.627 1.00 78.12 223 GLN A O 1
ATOM 1790 N N . SER A 1 224 ? -24.891 -0.567 28.103 1.00 81.62 224 SER A N 1
ATOM 1791 C CA . SER A 1 224 ? -25.893 0.304 27.475 1.00 81.62 224 SER A CA 1
ATOM 1792 C C . SER A 1 224 ? -25.495 0.736 26.060 1.00 81.62 224 SER A C 1
ATOM 1794 O O . SER A 1 224 ? -26.353 0.811 25.186 1.00 81.62 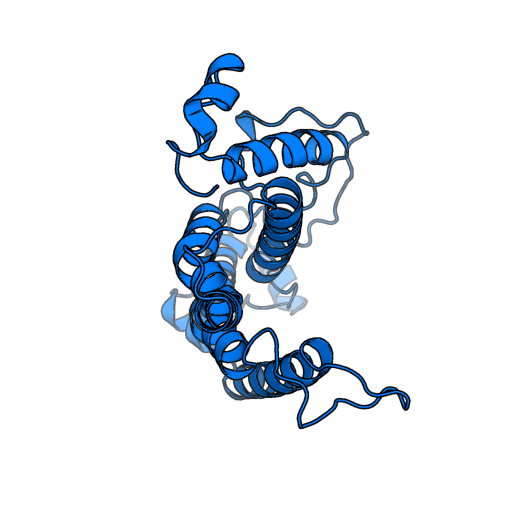224 SER A O 1
ATOM 1796 N N . GLN A 1 225 ? -24.203 0.987 25.819 1.00 78.06 225 GLN A N 1
ATOM 1797 C CA . GLN A 1 225 ? -23.685 1.321 24.487 1.00 78.06 225 GLN A CA 1
ATOM 1798 C C . GLN A 1 225 ? -23.732 0.106 23.554 1.00 78.06 225 GLN A C 1
ATOM 1800 O O . GLN A 1 225 ? -24.071 0.239 22.380 1.00 78.06 225 GLN A O 1
ATOM 1805 N N . ILE A 1 226 ? -23.438 -1.087 24.078 1.00 75.44 226 ILE A N 1
ATOM 1806 C CA . ILE A 1 226 ? -23.564 -2.346 23.335 1.00 75.44 226 ILE A CA 1
ATOM 1807 C C . ILE A 1 226 ? -25.027 -2.576 22.923 1.00 75.44 226 ILE A C 1
ATOM 1809 O O . ILE A 1 226 ? -25.299 -2.863 21.758 1.00 75.44 226 ILE A O 1
ATOM 1813 N N . ASP A 1 227 ? -25.977 -2.378 23.839 1.00 76.31 227 ASP A N 1
ATOM 1814 C CA . ASP A 1 227 ? -27.410 -2.545 23.572 1.00 76.31 227 ASP A CA 1
ATOM 1815 C C . ASP A 1 227 ? -27.943 -1.533 22.536 1.00 76.31 227 ASP A C 1
ATOM 1817 O O . ASP A 1 227 ? -28.869 -1.839 21.784 1.00 76.31 227 ASP A O 1
ATOM 1821 N N . GLU A 1 228 ? -27.385 -0.320 22.476 1.00 77.12 228 GLU A N 1
ATOM 1822 C CA . GLU A 1 228 ? -27.698 0.677 21.440 1.00 77.12 228 GLU A CA 1
ATOM 1823 C C . GLU A 1 228 ? -27.150 0.278 20.063 1.00 77.12 228 GLU A C 1
ATOM 1825 O O . GLU A 1 228 ? -27.852 0.403 19.054 1.00 77.12 228 GLU A O 1
ATOM 1830 N N . LEU A 1 229 ? -25.931 -0.269 20.012 1.00 72.44 229 LEU A N 1
ATOM 1831 C CA . LEU A 1 229 ? -25.358 -0.808 18.777 1.00 72.44 229 LEU A CA 1
ATOM 1832 C C . LEU A 1 229 ? -26.185 -1.989 18.251 1.00 72.44 229 LEU A C 1
ATOM 1834 O O . LEU A 1 229 ? -26.466 -2.045 17.058 1.00 72.44 229 LEU A O 1
ATOM 1838 N N . MET A 1 230 ? -26.669 -2.871 19.133 1.00 67.88 230 MET A N 1
ATOM 1839 C CA . MET A 1 230 ? -27.548 -3.988 18.753 1.00 67.88 230 MET A CA 1
ATOM 1840 C C . MET A 1 230 ? -28.905 -3.545 18.182 1.00 67.88 230 MET A C 1
ATOM 1842 O O . MET A 1 230 ? -29.539 -4.315 17.470 1.00 67.88 230 MET A O 1
ATOM 1846 N N . LYS A 1 231 ? -29.382 -2.334 18.501 1.00 68.56 231 LYS A N 1
ATOM 1847 C CA . LYS A 1 231 ? -30.663 -1.799 17.994 1.00 68.56 231 LYS A CA 1
ATOM 1848 C C . LYS A 1 231 ? -30.536 -1.078 16.653 1.00 68.56 231 LYS A C 1
ATOM 1850 O O . LYS A 1 231 ? -31.556 -0.820 16.020 1.00 68.56 231 LYS A O 1
ATOM 1855 N N . SER A 1 232 ? -29.320 -0.685 16.275 1.00 58.28 232 SER A N 1
ATOM 1856 C CA . SER A 1 232 ? -29.045 0.108 15.070 1.00 58.28 232 SER A CA 1
ATOM 1857 C C . SER A 1 232 ? -28.483 -0.706 13.897 1.00 58.28 232 SER A C 1
ATOM 1859 O O . SER A 1 232 ? -28.402 -0.164 12.794 1.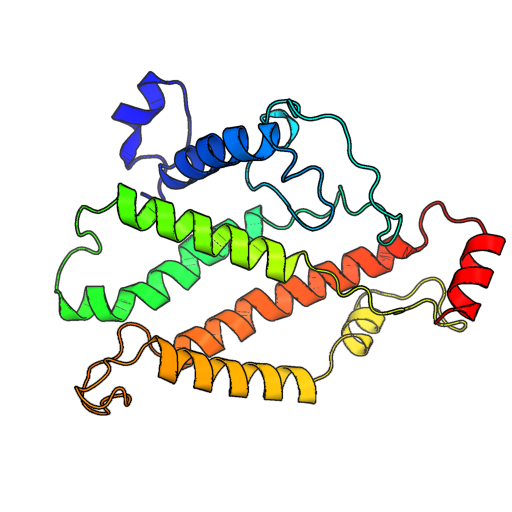00 58.28 232 SER A O 1
ATOM 1861 N N . GLY A 1 233 ? -28.124 -1.977 14.120 1.00 52.78 233 GLY A N 1
ATOM 1862 C CA . GLY A 1 233 ? -27.738 -2.945 13.082 1.00 52.78 233 GLY A CA 1
ATOM 1863 C C . GLY A 1 233 ? -28.898 -3.795 12.582 1.00 52.78 233 GLY A C 1
ATOM 1864 O O . GLY A 1 233 ? -28.844 -4.175 11.391 1.00 52.78 233 GLY A O 1
#